Protein AF-A0A2V9QW69-F1 (afdb_monomer_lite)

Sequence (359 aa):
MIITPRWMQSYIFGKLYRHGQWFYFPGVFVIKSTLGLLILLLIAFPIVMAVRRGPPLREFLFLAVPLTVYLAAAMKSNFNIGVRHILPIYPFAIIFAAFAAWSLAGSRKAWMYAVSGLLAFSVLSSLRAFPNYIPYSNEVWGGSSRTFKILTDSNVDWGQQLKQANAYLDSHGIRDCWFEYLGRSIADPGYYHIPCRPLQNAMGNPVPTPPHISGTILISATELTPELWGPGVLNPYLQFAQRRPDDSIANGIFVFRGDFDIPLASAVSHAGAAWSLLNGNDKPTDTQINQALVEAQIAVSLSPDICAECQELLGDVLMKLNRKQEARAAYKNGLVDAQAIYPEFQDSEIESLKGKLRQ

pLDDT: mean 92.78, std 7.19, range [47.72, 98.44]

Radius of gyration: 24.78 Å; chains: 1; bounding box: 60×41×70 Å

Structure (mmCIF, N/CA/C/O backbone):
data_AF-A0A2V9QW69-F1
#
_entry.id   AF-A0A2V9QW69-F1
#
loop_
_atom_site.group_PDB
_atom_site.id
_atom_site.type_symbol
_atom_site.label_atom_id
_atom_site.label_alt_id
_atom_site.label_comp_id
_atom_site.label_asym_id
_atom_site.label_entity_id
_atom_site.label_seq_id
_atom_site.pdbx_PDB_ins_code
_atom_site.Cartn_x
_atom_site.Cartn_y
_atom_site.Cartn_z
_atom_site.occupancy
_atom_site.B_iso_or_equiv
_atom_site.auth_seq_id
_atom_site.auth_comp_id
_atom_site.auth_asym_id
_atom_site.auth_atom_id
_atom_site.pdbx_PDB_model_num
ATOM 1 N N . MET A 1 1 ? 12.986 1.962 -10.149 1.00 54.84 1 MET A N 1
ATOM 2 C CA . MET A 1 1 ? 11.674 2.356 -9.583 1.00 54.84 1 MET A CA 1
ATOM 3 C C . MET A 1 1 ? 11.401 3.742 -10.131 1.00 54.84 1 MET A C 1
ATOM 5 O O . MET A 1 1 ? 12.250 4.601 -9.941 1.00 54.84 1 MET A O 1
ATOM 9 N N . ILE A 1 2 ? 10.260 3.948 -10.803 1.00 58.56 2 ILE A N 1
ATOM 10 C CA . ILE A 1 2 ? 9.981 5.171 -11.589 1.00 58.56 2 ILE A CA 1
ATOM 11 C C . ILE A 1 2 ? 10.089 6.450 -10.741 1.00 58.56 2 ILE A C 1
ATOM 13 O O . ILE A 1 2 ? 10.472 7.510 -11.226 1.00 58.56 2 ILE A O 1
ATOM 17 N N . ILE A 1 3 ? 9.776 6.347 -9.452 1.00 67.00 3 ILE A N 1
ATOM 18 C CA . ILE A 1 3 ? 9.974 7.415 -8.478 1.00 67.00 3 ILE A CA 1
ATOM 19 C C . ILE A 1 3 ? 11.170 7.110 -7.586 1.00 67.00 3 ILE A C 1
ATOM 21 O O . ILE A 1 3 ? 11.396 5.973 -7.171 1.00 67.00 3 ILE A O 1
ATOM 25 N N . THR A 1 4 ? 11.914 8.155 -7.237 1.00 56.22 4 THR A N 1
ATOM 26 C CA . THR A 1 4 ? 13.082 8.056 -6.359 1.00 56.22 4 THR A CA 1
ATOM 27 C C . THR A 1 4 ? 12.780 8.684 -4.998 1.00 56.22 4 THR A C 1
ATOM 29 O O . THR A 1 4 ? 12.919 9.899 -4.812 1.00 56.22 4 THR A O 1
ATOM 32 N N . PRO A 1 5 ? 12.360 7.887 -3.999 1.00 51.41 5 PRO A N 1
ATOM 33 C CA . PRO A 1 5 ? 12.202 8.396 -2.650 1.00 51.41 5 PRO A CA 1
ATOM 34 C C . PRO A 1 5 ? 13.565 8.776 -2.058 1.00 51.41 5 PRO A C 1
ATOM 36 O O . PRO A 1 5 ? 14.378 7.912 -1.744 1.00 51.41 5 PRO A O 1
ATOM 39 N N . ARG A 1 6 ? 13.807 10.075 -1.825 1.00 47.72 6 ARG A N 1
ATOM 40 C CA . ARG A 1 6 ? 14.879 10.522 -0.905 1.00 47.72 6 ARG A CA 1
ATOM 41 C C . ARG A 1 6 ? 14.612 10.062 0.538 1.00 47.72 6 ARG A C 1
ATOM 43 O O . ARG A 1 6 ? 15.545 9.912 1.317 1.00 47.72 6 ARG A O 1
ATOM 50 N N . TRP A 1 7 ? 13.337 9.843 0.864 1.00 52.69 7 TRP A N 1
ATOM 51 C CA . TRP A 1 7 ? 12.793 9.331 2.122 1.00 52.69 7 TRP A CA 1
ATOM 52 C C . TRP A 1 7 ? 11.588 8.450 1.779 1.00 52.69 7 TRP A C 1
ATOM 54 O O . TRP A 1 7 ? 10.953 8.707 0.758 1.00 52.69 7 TRP A O 1
ATOM 64 N N . MET A 1 8 ? 11.262 7.441 2.597 1.00 69.38 8 MET A N 1
ATOM 65 C CA . MET A 1 8 ? 10.039 6.647 2.394 1.00 69.38 8 MET A CA 1
ATOM 66 C C . MET A 1 8 ? 8.840 7.580 2.188 1.00 69.38 8 MET A C 1
ATOM 68 O O . MET A 1 8 ? 8.614 8.486 2.997 1.00 69.38 8 MET A O 1
ATOM 72 N N . GLN A 1 9 ? 8.127 7.387 1.076 1.00 84.38 9 GLN A N 1
ATOM 73 C CA . GLN A 1 9 ? 6.915 8.143 0.776 1.00 84.38 9 GLN A CA 1
ATOM 74 C C . GLN A 1 9 ? 5.838 7.821 1.811 1.00 84.38 9 GLN A C 1
ATOM 76 O O . GLN A 1 9 ? 5.998 6.936 2.655 1.00 84.38 9 GLN A O 1
ATOM 81 N N . SER A 1 10 ? 4.789 8.630 1.838 1.00 89.81 10 SER A N 1
ATOM 82 C CA . SER A 1 10 ? 3.689 8.411 2.767 1.00 89.81 10 SER A CA 1
ATOM 83 C C . SER A 1 10 ? 2.364 8.686 2.094 1.00 89.81 10 SER A C 1
ATOM 85 O O . SER A 1 10 ? 2.097 9.816 1.678 1.00 89.81 10 SER A O 1
ATOM 87 N N . TYR A 1 11 ? 1.492 7.688 2.095 1.00 93.50 11 TYR A N 1
ATOM 88 C CA . TYR A 1 11 ? 0.123 7.827 1.628 1.00 93.50 11 TYR A CA 1
ATOM 89 C C . TYR A 1 11 ? -0.854 7.815 2.801 1.00 93.50 11 TYR A C 1
ATOM 91 O O . TYR A 1 11 ? -1.068 6.793 3.460 1.00 93.50 11 TYR A O 1
ATOM 99 N N . ILE A 1 12 ? -1.466 8.968 3.069 1.00 96.06 12 ILE A N 1
ATOM 100 C CA . ILE A 1 12 ? -2.458 9.124 4.137 1.00 96.06 12 ILE A CA 1
ATOM 101 C C . ILE A 1 12 ? -3.536 10.141 3.745 1.00 96.06 12 ILE A C 1
ATOM 103 O O . ILE A 1 12 ? -3.275 11.116 3.043 1.00 96.06 12 ILE A O 1
ATOM 107 N N . PHE A 1 13 ? -4.773 9.900 4.178 1.00 96.19 13 PHE A N 1
ATOM 108 C CA . PHE A 1 13 ? -5.975 10.648 3.797 1.00 96.19 13 PHE A CA 1
ATOM 109 C C . PHE A 1 13 ? -6.156 10.795 2.278 1.00 96.19 13 PHE A C 1
ATOM 111 O O . PHE A 1 13 ? -6.666 11.804 1.792 1.00 96.19 13 PHE A O 1
ATOM 118 N N . GLY A 1 14 ? -5.723 9.779 1.529 1.00 94.19 14 GLY A N 1
ATOM 119 C CA . GLY A 1 14 ? -5.844 9.728 0.074 1.00 94.19 14 GLY A CA 1
ATOM 120 C C . GLY A 1 14 ? -4.827 10.588 -0.674 1.00 94.19 14 GLY A C 1
ATOM 121 O O . GLY A 1 14 ? -4.962 10.777 -1.883 1.00 94.19 14 GLY A O 1
ATOM 122 N N . LYS A 1 15 ? -3.827 11.133 0.028 1.00 94.38 15 LYS A N 1
ATOM 123 C CA . LYS A 1 15 ? -2.791 11.997 -0.538 1.00 94.38 15 LYS A CA 1
ATOM 124 C C . LYS A 1 15 ? -1.424 11.349 -0.412 1.00 94.38 15 LYS A C 1
ATOM 126 O O . LYS A 1 15 ? -1.074 10.842 0.651 1.00 94.38 15 LYS A O 1
ATOM 131 N N . LEU A 1 16 ? -0.668 11.424 -1.502 1.00 92.94 16 LEU A N 1
ATOM 132 C CA . LEU A 1 16 ? 0.731 11.036 -1.544 1.00 92.94 16 LEU A CA 1
ATOM 133 C C . LEU A 1 16 ? 1.610 12.191 -1.066 1.00 92.94 16 LEU A C 1
ATOM 135 O O . LEU A 1 16 ? 1.471 13.324 -1.532 1.00 92.94 16 LEU A O 1
ATOM 139 N N . TYR A 1 17 ? 2.543 11.883 -0.176 1.00 91.62 17 TYR A N 1
ATOM 140 C CA . TYR A 1 17 ? 3.564 12.799 0.299 1.00 91.62 17 TYR A CA 1
ATOM 141 C C . TYR A 1 17 ? 4.954 12.242 0.000 1.00 91.62 17 TYR A C 1
ATOM 143 O O . TYR A 1 17 ? 5.233 11.063 0.191 1.00 91.62 17 TYR A O 1
ATOM 151 N N . ARG A 1 18 ? 5.852 13.131 -0.426 1.00 86.69 18 ARG A N 1
ATOM 152 C CA . ARG A 1 18 ? 7.233 12.800 -0.817 1.00 86.69 18 ARG A CA 1
ATOM 153 C C . ARG A 1 18 ? 8.155 12.433 0.348 1.00 86.69 18 ARG A C 1
ATOM 155 O O . ARG A 1 18 ? 9.272 11.974 0.136 1.00 86.69 18 ARG A O 1
ATOM 162 N N . HIS A 1 19 ? 7.730 12.744 1.562 1.00 85.69 19 HIS A N 1
ATOM 163 C CA . HIS A 1 19 ? 8.483 12.543 2.786 1.00 85.69 19 HIS A CA 1
ATOM 164 C C . HIS A 1 19 ? 7.514 12.260 3.925 1.00 85.69 19 HIS A C 1
ATOM 166 O O . HIS A 1 19 ? 6.319 12.573 3.833 1.00 85.69 19 HIS A O 1
ATOM 172 N N . GLY A 1 20 ? 8.068 11.763 5.027 1.00 87.25 20 GLY A N 1
ATOM 173 C CA . GLY A 1 20 ? 7.305 11.525 6.235 1.00 87.25 20 GLY A CA 1
ATOM 174 C C . GLY A 1 20 ? 6.533 12.760 6.709 1.00 87.25 20 GLY A C 1
ATOM 175 O O . GLY A 1 20 ? 7.009 13.896 6.635 1.00 87.25 20 GLY A O 1
ATOM 176 N N . GLN A 1 21 ? 5.310 12.532 7.169 1.00 93.50 21 GLN A N 1
ATOM 177 C CA . GLN A 1 21 ? 4.406 13.525 7.718 1.00 93.50 21 GLN A CA 1
ATOM 178 C C . GLN A 1 21 ? 4.305 13.355 9.229 1.00 93.50 21 GLN A C 1
ATOM 180 O O . GLN A 1 21 ? 3.949 12.291 9.733 1.00 93.50 21 GLN A O 1
ATOM 185 N N . TRP A 1 22 ? 4.510 14.444 9.968 1.00 94.81 22 TRP A N 1
ATOM 186 C CA . TRP A 1 22 ? 4.413 14.426 11.429 1.00 94.81 22 TRP A CA 1
ATOM 187 C C . TRP A 1 22 ? 3.042 13.945 11.932 1.00 94.81 22 TRP A C 1
ATOM 189 O O . TRP A 1 22 ? 2.935 13.335 12.993 1.00 94.81 22 TRP A O 1
ATOM 199 N N . PHE A 1 23 ? 1.981 14.201 11.160 1.00 96.00 23 PHE A N 1
ATOM 200 C CA . PHE A 1 23 ? 0.611 13.808 11.486 1.00 96.00 23 PHE A CA 1
ATOM 201 C C . PHE A 1 23 ? 0.262 12.387 11.033 1.00 96.00 23 PHE A C 1
ATOM 203 O O . PHE A 1 23 ? -0.858 11.943 11.288 1.00 96.00 23 PHE A O 1
ATOM 210 N N . TYR A 1 24 ? 1.186 11.659 10.394 1.00 96.75 24 TYR A N 1
ATOM 211 C CA . TYR A 1 24 ? 0.928 10.316 9.883 1.00 96.75 24 TYR A CA 1
ATOM 212 C C . TYR A 1 24 ? 0.443 9.386 10.992 1.00 96.75 24 TYR A C 1
ATOM 214 O O . TYR A 1 24 ? -0.662 8.868 10.920 1.00 96.75 24 TYR A O 1
ATOM 222 N N . PHE A 1 25 ? 1.220 9.219 12.064 1.00 97.25 25 PHE A N 1
ATOM 223 C CA . PHE A 1 25 ? 0.861 8.293 13.139 1.00 97.25 25 PHE A CA 1
ATOM 224 C C . PHE A 1 25 ? -0.391 8.697 13.930 1.00 97.25 25 PHE A C 1
ATOM 226 O O . PHE A 1 25 ? -1.220 7.818 14.176 1.00 97.25 25 PHE A O 1
ATOM 233 N N . PRO A 1 26 ? -0.604 9.982 14.279 1.00 97.19 26 PRO A N 1
ATOM 234 C CA . PRO A 1 26 ? -1.899 10.435 14.779 1.00 97.19 26 PRO A CA 1
ATOM 235 C C . PRO A 1 26 ? -3.061 10.097 13.831 1.00 97.19 26 PRO A C 1
ATOM 237 O O . PRO A 1 26 ? -4.088 9.584 14.272 1.00 97.19 26 PRO A O 1
ATOM 240 N N . GLY A 1 27 ? -2.891 10.322 12.525 1.00 97.44 27 GLY A N 1
ATOM 241 C CA . GLY A 1 27 ? -3.899 9.995 11.518 1.00 97.44 27 GLY A CA 1
ATOM 242 C C . GLY A 1 27 ? -4.162 8.493 11.419 1.00 97.44 27 GLY A C 1
ATOM 243 O O . GLY A 1 27 ? -5.312 8.065 11.463 1.00 97.44 27 GLY A O 1
ATOM 244 N N . VAL A 1 28 ? -3.108 7.677 11.385 1.00 97.38 28 VAL A N 1
ATOM 245 C CA . VAL A 1 28 ? -3.194 6.212 11.391 1.00 97.38 28 VAL A CA 1
ATOM 246 C C . VAL A 1 28 ? -3.904 5.717 12.646 1.00 97.38 28 VAL A C 1
ATOM 248 O O . VAL A 1 28 ? -4.773 4.861 12.532 1.00 97.38 28 VAL A O 1
ATOM 251 N N . PHE A 1 29 ? -3.610 6.269 13.827 1.00 97.62 29 PHE A N 1
ATOM 252 C CA . PHE A 1 29 ? -4.321 5.922 15.060 1.00 97.62 29 PHE A CA 1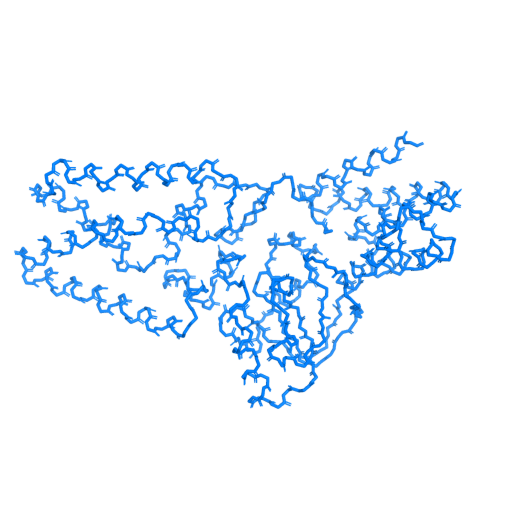
ATOM 253 C C . PHE A 1 29 ? -5.828 6.196 14.943 1.00 97.62 29 PHE A C 1
ATOM 255 O O . PHE A 1 29 ? -6.634 5.335 15.296 1.00 97.62 29 PHE A O 1
ATOM 262 N N . VAL A 1 30 ? -6.214 7.348 14.385 1.00 97.38 30 VAL A N 1
ATOM 263 C CA . VAL A 1 30 ? -7.622 7.718 14.150 1.00 97.38 30 VAL A CA 1
ATOM 264 C C . VAL A 1 30 ? -8.283 6.860 13.069 1.00 97.38 30 VAL A C 1
ATOM 266 O O . VAL A 1 30 ? -9.483 6.622 13.143 1.00 97.38 30 VAL A O 1
ATOM 269 N N . ILE A 1 31 ? -7.543 6.377 12.074 1.00 97.69 31 ILE A N 1
ATOM 270 C CA . ILE A 1 31 ? -8.076 5.515 11.008 1.00 97.69 31 ILE A CA 1
ATOM 271 C C . ILE A 1 31 ? -8.233 4.065 11.485 1.00 97.69 31 ILE A C 1
ATOM 273 O O . ILE A 1 31 ? -9.242 3.415 11.203 1.00 97.69 31 ILE A O 1
ATOM 277 N N . LYS A 1 32 ? -7.225 3.550 12.196 1.00 97.44 32 LYS A N 1
ATOM 278 C CA . LYS A 1 32 ? -7.067 2.131 12.551 1.00 97.44 32 LYS A CA 1
ATOM 279 C C . LYS A 1 32 ? -7.684 1.744 13.890 1.00 97.44 32 LYS A C 1
ATOM 281 O O . LYS A 1 32 ? -7.823 0.556 14.159 1.00 97.44 32 LYS A O 1
ATOM 286 N N . SER A 1 33 ? -8.069 2.706 14.721 1.00 96.88 33 SER A N 1
ATOM 287 C CA . SER A 1 33 ? -8.765 2.434 15.983 1.00 96.88 33 SER A CA 1
ATOM 288 C C . SER A 1 33 ? -10.272 2.311 15.778 1.00 96.88 33 SER A C 1
ATOM 290 O O . SER A 1 33 ? -10.844 2.990 14.926 1.00 96.88 33 SER A O 1
ATOM 292 N N . THR A 1 34 ? -10.942 1.473 16.576 1.00 96.44 34 THR A N 1
ATOM 293 C CA . THR A 1 34 ? -12.413 1.397 16.589 1.00 96.44 34 THR A CA 1
ATOM 294 C C . THR A 1 34 ? -13.027 2.728 17.014 1.00 96.44 34 THR A C 1
ATOM 296 O O . THR A 1 34 ? -12.474 3.434 17.861 1.00 96.44 34 THR A O 1
ATOM 299 N N . LEU A 1 35 ? -14.204 3.067 16.472 1.00 96.31 35 LEU A N 1
ATOM 300 C CA . LEU A 1 35 ? -14.905 4.287 16.892 1.00 96.31 35 LEU A CA 1
ATOM 301 C C . LEU A 1 35 ? -15.221 4.261 18.388 1.00 96.31 35 LEU A C 1
ATOM 303 O O . LEU A 1 35 ? -15.142 5.296 19.038 1.00 96.31 35 LEU A O 1
ATOM 307 N N . GLY A 1 36 ? -15.512 3.085 18.955 1.00 95.50 36 GLY A N 1
ATOM 308 C CA . GLY A 1 36 ? -15.725 2.946 20.395 1.00 95.50 36 GLY A CA 1
ATOM 309 C C . GLY A 1 36 ? -14.495 3.341 21.214 1.00 95.50 36 GLY A C 1
ATOM 310 O O . GLY A 1 36 ? -14.633 4.108 22.166 1.00 95.50 36 GLY A O 1
ATOM 311 N N . LEU A 1 37 ? -13.292 2.904 20.816 1.00 95.81 37 LEU A N 1
ATOM 312 C CA . LEU A 1 37 ? -12.047 3.323 21.470 1.00 95.81 37 LEU A CA 1
ATOM 313 C C . LEU A 1 37 ? -11.843 4.838 21.348 1.00 95.81 37 LEU A C 1
ATOM 315 O O . LEU A 1 37 ? -11.560 5.498 22.346 1.00 95.81 37 LEU A O 1
ATOM 319 N N . LEU A 1 38 ? -12.029 5.397 20.149 1.00 96.81 38 LEU A N 1
ATOM 320 C CA . LEU A 1 38 ? -11.847 6.829 19.903 1.00 96.81 38 LEU A CA 1
ATOM 321 C C . LEU A 1 38 ? -12.845 7.687 20.689 1.00 96.81 38 LEU A C 1
ATOM 323 O O . LEU A 1 38 ? -12.446 8.676 21.293 1.00 96.81 38 LEU A O 1
ATOM 327 N N . ILE A 1 39 ? -14.121 7.302 20.745 1.00 95.69 39 ILE A N 1
ATOM 328 C CA . ILE A 1 39 ? -15.154 8.016 21.511 1.00 95.69 39 ILE A CA 1
ATOM 329 C C . ILE A 1 39 ? -14.842 7.962 23.012 1.00 95.69 39 ILE A C 1
ATOM 331 O O . ILE A 1 39 ? -14.927 8.981 23.702 1.00 95.69 39 ILE A O 1
ATOM 335 N N . LEU A 1 40 ? -14.440 6.799 23.531 1.00 94.44 40 LEU A N 1
ATOM 336 C CA . LEU A 1 40 ? -14.078 6.666 24.942 1.00 94.44 40 LEU A CA 1
ATOM 337 C C . LEU A 1 40 ? -12.832 7.495 25.298 1.00 94.44 40 LEU A C 1
ATOM 339 O O . LEU A 1 40 ? -12.793 8.142 26.344 1.00 94.44 40 LEU A O 1
ATOM 343 N N . LEU A 1 41 ? -11.830 7.523 24.421 1.00 93.62 41 LEU A N 1
ATOM 344 C CA . LEU A 1 41 ? -10.585 8.249 24.660 1.00 93.62 41 LEU A CA 1
ATOM 345 C C . LEU A 1 41 ? -10.736 9.768 24.477 1.00 93.62 41 LEU A C 1
ATOM 347 O O . LEU A 1 41 ? -10.245 10.537 25.297 1.00 93.62 41 LEU A O 1
ATOM 351 N N . LEU A 1 42 ? -11.395 10.212 23.405 1.00 88.38 42 LEU A N 1
ATOM 352 C CA . LEU A 1 42 ? -11.405 11.619 22.984 1.00 88.38 42 LEU A CA 1
ATOM 353 C C . LEU A 1 42 ? -12.600 12.412 23.521 1.00 88.38 42 LEU A C 1
ATOM 355 O O . LEU A 1 42 ? -12.574 13.639 23.485 1.00 88.38 42 LEU A O 1
ATOM 359 N N . ILE A 1 43 ? -13.639 11.734 24.017 1.00 85.00 43 ILE A N 1
ATOM 360 C CA . ILE A 1 43 ? -14.851 12.382 24.538 1.00 85.00 43 ILE A CA 1
ATOM 361 C C . ILE A 1 43 ? -15.085 11.982 25.994 1.00 85.00 43 ILE A C 1
ATOM 363 O O . ILE A 1 43 ? -15.138 12.845 26.871 1.00 85.00 43 ILE A O 1
ATOM 367 N N . ALA A 1 44 ? -15.188 10.680 26.284 1.00 77.38 44 ALA A N 1
ATOM 368 C CA . ALA A 1 44 ? -15.534 10.224 27.631 1.00 77.38 44 ALA A CA 1
ATOM 369 C C . ALA A 1 44 ? -14.446 10.549 28.663 1.00 77.38 44 ALA A C 1
ATOM 371 O O . ALA A 1 44 ? -14.760 11.025 29.754 1.00 77.38 44 ALA A O 1
ATOM 372 N N . PHE A 1 45 ? -13.173 10.336 28.324 1.00 81.19 45 PHE A N 1
ATOM 373 C CA . PHE A 1 45 ? -12.073 10.614 29.243 1.00 81.19 45 PHE A CA 1
ATOM 374 C C . PHE A 1 45 ? -11.977 12.110 29.623 1.00 81.19 45 PHE A C 1
ATOM 376 O O . PHE A 1 45 ? -11.980 12.404 30.823 1.00 81.19 45 PHE A O 1
ATOM 383 N N . PRO A 1 46 ? -12.011 13.078 28.679 1.00 84.19 46 PRO A N 1
ATOM 384 C CA . PRO A 1 46 ? -12.096 14.502 29.019 1.00 84.19 46 PRO A CA 1
ATOM 385 C C . PRO A 1 46 ? -13.296 14.875 29.899 1.00 84.19 46 PRO A C 1
ATOM 387 O O . PRO A 1 46 ? -13.140 15.660 30.833 1.00 84.19 46 PRO A O 1
ATOM 390 N N . ILE A 1 47 ? -14.478 14.289 29.661 1.00 79.81 47 ILE A N 1
ATOM 391 C CA . ILE A 1 47 ? -15.667 14.523 30.501 1.00 79.81 47 ILE A CA 1
ATOM 392 C C . ILE A 1 47 ? -15.410 14.061 31.937 1.00 79.81 47 ILE A C 1
ATOM 394 O O . ILE A 1 47 ? -15.689 14.800 32.880 1.00 79.81 47 ILE A O 1
ATOM 398 N N . VAL A 1 48 ? -14.851 12.860 32.112 1.00 80.62 48 VAL A N 1
ATOM 399 C CA . VAL A 1 48 ? -14.528 12.290 33.429 1.00 80.62 48 VAL A CA 1
ATOM 400 C C . VAL A 1 48 ? -13.519 13.162 34.185 1.00 80.62 48 VAL A C 1
ATOM 402 O O . VAL A 1 48 ? -13.686 13.399 35.385 1.00 80.62 48 VAL A O 1
ATOM 405 N N . MET A 1 49 ? -12.522 13.703 33.483 1.00 83.38 49 MET A N 1
ATOM 406 C CA . MET A 1 49 ? -11.570 14.665 34.043 1.00 83.38 49 MET A CA 1
ATOM 407 C C . MET A 1 49 ? -12.258 15.979 34.450 1.00 83.38 49 MET A C 1
ATOM 409 O O . MET A 1 49 ? -12.034 16.470 35.558 1.00 83.38 49 MET A O 1
ATOM 413 N N . ALA A 1 50 ? -13.141 16.518 33.602 1.00 82.62 50 ALA A N 1
ATOM 414 C CA . ALA A 1 50 ? -13.853 17.774 33.849 1.00 82.62 50 ALA A CA 1
ATOM 415 C C . ALA A 1 50 ? -14.799 17.700 35.060 1.00 82.62 50 ALA A C 1
ATOM 417 O O . ALA A 1 50 ? -14.889 18.652 35.834 1.00 82.62 50 ALA A O 1
ATOM 418 N N . VAL A 1 51 ? -15.448 16.552 35.288 1.00 83.06 51 VAL A N 1
ATOM 419 C CA . VAL A 1 51 ? -16.295 16.320 36.476 1.00 83.06 51 VAL A CA 1
ATOM 420 C C . VAL A 1 51 ? -15.499 15.885 37.715 1.00 83.06 51 VAL A C 1
ATOM 422 O O . VAL A 1 51 ? -16.084 15.405 38.685 1.00 83.06 51 VAL A O 1
ATOM 425 N N . ARG A 1 52 ? -14.165 16.040 37.689 1.00 82.00 52 ARG A N 1
ATOM 426 C CA . ARG A 1 52 ? -13.227 15.686 38.769 1.00 82.00 52 ARG A CA 1
ATOM 427 C C . ARG A 1 52 ? -13.353 14.237 39.256 1.00 82.00 52 ARG A C 1
ATOM 429 O O . ARG A 1 52 ? -13.129 13.947 40.426 1.00 82.00 52 ARG A O 1
ATOM 436 N N . ARG A 1 53 ? -13.673 13.317 38.341 1.00 80.56 53 ARG A N 1
ATOM 437 C CA . ARG A 1 53 ? -13.632 11.858 38.558 1.00 80.56 53 ARG A CA 1
ATOM 438 C C . ARG A 1 53 ? -12.428 11.211 37.870 1.00 80.56 53 ARG A C 1
ATOM 440 O O . ARG A 1 53 ? -12.479 10.037 37.513 1.00 80.56 53 ARG A O 1
ATOM 447 N N . GLY A 1 54 ? -11.382 12.000 37.634 1.00 80.50 54 GLY A N 1
ATOM 448 C CA . GLY A 1 54 ? -10.133 11.548 37.033 1.00 80.50 54 GLY A CA 1
ATOM 449 C C . GLY A 1 54 ? -9.351 10.593 37.941 1.00 80.50 54 GLY A C 1
ATOM 450 O O . GLY A 1 54 ? -9.609 10.543 39.147 1.00 80.50 54 GLY A O 1
ATOM 451 N N . PRO A 1 55 ? -8.394 9.835 37.379 1.00 85.31 55 PRO A N 1
ATOM 452 C CA . PRO A 1 55 ? -7.488 9.031 38.186 1.00 85.31 55 PRO A CA 1
ATOM 453 C C . PRO A 1 55 ? -6.555 9.951 38.992 1.00 85.31 55 PRO A C 1
ATOM 455 O O . PRO A 1 55 ? -6.395 11.128 38.639 1.00 85.31 55 PRO A O 1
ATOM 458 N N . PRO A 1 56 ? -5.909 9.450 40.058 1.00 89.44 56 PRO A N 1
ATOM 459 C CA . PRO A 1 56 ? -4.913 10.243 40.757 1.00 89.44 56 PRO A CA 1
ATOM 460 C C . PRO A 1 56 ? -3.741 10.586 39.822 1.00 89.44 56 PRO A C 1
ATOM 462 O O . PRO A 1 56 ? -3.475 9.906 38.826 1.00 89.44 56 PRO A O 1
ATOM 465 N N . LEU A 1 57 ? -3.054 11.695 40.121 1.00 90.31 57 LEU A N 1
ATOM 466 C CA . LEU A 1 57 ? -2.060 12.288 39.219 1.00 90.31 57 LEU A CA 1
ATOM 467 C C . LEU A 1 57 ? -0.945 11.303 38.848 1.00 90.31 57 LEU A C 1
ATOM 469 O O . LEU A 1 57 ? -0.495 11.280 37.707 1.00 90.31 57 LEU A O 1
ATOM 473 N N . ARG A 1 58 ? -0.513 10.473 39.798 1.00 94.50 58 ARG A N 1
ATOM 474 C CA . ARG A 1 58 ? 0.539 9.478 39.582 1.00 94.50 58 ARG A CA 1
ATOM 475 C C . ARG A 1 58 ? 0.141 8.460 38.512 1.00 94.50 58 ARG A C 1
ATOM 477 O O . ARG A 1 58 ? 0.918 8.211 37.597 1.00 94.50 58 ARG A O 1
ATOM 484 N N . GLU A 1 59 ? -1.056 7.894 38.611 1.00 92.75 59 GLU A N 1
ATOM 485 C CA . GLU A 1 59 ? -1.596 6.909 37.671 1.00 92.75 59 GLU A CA 1
ATOM 486 C C . GLU A 1 59 ? -1.861 7.551 36.307 1.00 92.75 59 GLU A C 1
ATOM 488 O O . GLU A 1 59 ? -1.544 6.958 35.276 1.00 92.75 59 GLU A O 1
ATOM 493 N N . PHE A 1 60 ? -2.369 8.790 36.295 1.00 92.25 60 PHE A N 1
ATOM 494 C CA . PHE A 1 60 ? -2.508 9.571 35.067 1.00 92.25 60 PHE A CA 1
ATOM 495 C C . PHE A 1 60 ? -1.164 9.724 34.352 1.00 92.25 60 PHE A C 1
ATOM 497 O O . PHE A 1 60 ? -1.054 9.386 33.176 1.00 92.25 60 PHE A O 1
ATOM 504 N N . LEU A 1 61 ? -0.132 10.196 35.059 1.00 94.12 61 LEU A N 1
ATOM 505 C CA . LEU A 1 61 ? 1.199 10.403 34.491 1.00 94.12 61 LEU A CA 1
ATOM 506 C C . LEU A 1 61 ? 1.836 9.083 34.045 1.00 94.12 61 LEU A C 1
ATOM 508 O O . LEU A 1 61 ? 2.433 9.041 32.972 1.00 94.12 61 LEU A O 1
ATOM 512 N N . PHE A 1 62 ? 1.659 8.002 34.810 1.00 94.69 62 PHE A N 1
ATOM 513 C CA . PHE A 1 62 ? 2.172 6.676 34.458 1.00 94.69 62 PHE A CA 1
ATOM 514 C C . PHE A 1 62 ? 1.649 6.178 33.103 1.00 94.69 62 PHE A C 1
ATOM 516 O O . PHE A 1 62 ? 2.387 5.536 32.364 1.00 94.69 62 PHE A O 1
ATOM 523 N N . LEU A 1 63 ? 0.400 6.497 32.756 1.00 94.19 63 LEU A N 1
ATOM 524 C CA . LEU A 1 63 ? -0.194 6.130 31.470 1.00 94.19 63 LEU A CA 1
ATOM 525 C C . LEU A 1 63 ? 0.058 7.187 30.380 1.00 94.19 63 LEU A C 1
ATOM 527 O O . LEU A 1 63 ? 0.315 6.843 29.226 1.00 94.19 63 LEU A O 1
ATOM 531 N N . ALA A 1 64 ? -0.005 8.475 30.729 1.00 94.69 64 ALA A N 1
ATOM 532 C CA . ALA A 1 64 ? 0.092 9.579 29.776 1.00 94.69 64 ALA A CA 1
ATOM 533 C C . ALA A 1 64 ? 1.513 9.758 29.241 1.00 94.69 64 ALA A C 1
ATOM 535 O O . ALA A 1 64 ? 1.688 9.976 28.043 1.00 94.69 64 ALA A O 1
ATOM 536 N N . VAL A 1 65 ? 2.530 9.661 30.102 1.00 96.44 65 VAL A N 1
ATOM 537 C CA . VAL A 1 65 ? 3.932 9.878 29.719 1.00 96.44 65 VAL A CA 1
ATOM 538 C C . VAL A 1 65 ? 4.389 8.895 28.635 1.00 96.44 65 VAL A C 1
ATOM 540 O O . VAL A 1 65 ? 4.787 9.373 27.576 1.00 96.44 65 VAL A O 1
ATOM 543 N N . PRO A 1 66 ? 4.308 7.558 28.799 1.00 96.44 66 PRO A N 1
ATOM 544 C CA . PRO A 1 66 ? 4.753 6.638 27.752 1.00 96.44 66 PRO A CA 1
ATOM 545 C C . PRO A 1 66 ? 3.943 6.788 26.459 1.00 96.44 66 PRO A C 1
ATOM 547 O O . PRO A 1 66 ? 4.532 6.793 25.382 1.00 96.44 66 PRO A O 1
ATOM 550 N N . LEU A 1 67 ? 2.622 6.990 26.550 1.00 96.44 67 LEU A N 1
ATOM 551 C CA . LEU A 1 67 ? 1.762 7.210 25.383 1.00 96.44 67 LEU A CA 1
ATOM 552 C C . LEU A 1 67 ? 2.204 8.444 24.585 1.00 96.44 67 LEU A C 1
ATOM 554 O O . LEU A 1 67 ? 2.419 8.363 23.377 1.00 96.44 67 LEU A O 1
ATOM 558 N N . THR A 1 68 ? 2.339 9.587 25.260 1.00 96.81 68 THR A N 1
ATOM 559 C CA . THR A 1 68 ? 2.634 10.874 24.613 1.00 96.81 68 THR A CA 1
ATOM 560 C C . THR A 1 68 ? 4.078 10.976 24.149 1.00 96.81 68 THR A C 1
ATOM 562 O O . THR A 1 68 ? 4.314 11.436 23.035 1.00 96.81 68 THR A O 1
ATOM 565 N N . VAL A 1 69 ? 5.042 10.508 24.946 1.00 97.88 69 VAL A N 1
ATOM 566 C CA . VAL A 1 69 ? 6.464 10.516 24.576 1.00 97.88 69 VAL A CA 1
ATOM 567 C C . VAL A 1 69 ? 6.706 9.604 23.379 1.00 97.88 69 VAL A C 1
ATOM 569 O O . VAL A 1 69 ? 7.370 10.018 22.429 1.00 97.88 69 VAL A O 1
ATOM 572 N N . TYR A 1 70 ? 6.137 8.395 23.382 1.00 97.81 70 TYR A N 1
ATOM 573 C CA . TYR A 1 70 ? 6.304 7.467 22.268 1.00 97.81 70 TYR A CA 1
ATOM 574 C C . TYR A 1 70 ? 5.637 7.995 20.995 1.00 97.81 70 TYR A C 1
ATOM 576 O O . TYR A 1 70 ? 6.258 7.998 19.933 1.00 97.81 70 TYR A O 1
ATOM 584 N N . LEU A 1 71 ? 4.402 8.505 21.091 1.00 97.12 71 LEU A N 1
ATOM 585 C CA . LEU A 1 71 ? 3.724 9.100 19.940 1.00 97.12 71 LEU A CA 1
ATOM 586 C C . LEU A 1 71 ? 4.494 10.316 19.405 1.00 97.12 71 LEU A C 1
ATOM 588 O O . LEU A 1 71 ? 4.692 10.415 18.200 1.00 97.12 71 LEU A O 1
ATOM 592 N N . ALA A 1 72 ? 5.000 11.197 20.274 1.00 97.00 72 ALA A N 1
ATOM 593 C CA . ALA A 1 72 ? 5.806 12.347 19.866 1.00 97.00 72 ALA A CA 1
ATOM 594 C C . ALA A 1 72 ? 7.126 11.935 19.194 1.00 97.00 72 ALA A C 1
ATOM 596 O O . ALA A 1 72 ? 7.552 12.578 18.234 1.00 97.00 72 ALA A O 1
ATOM 597 N N . ALA A 1 73 ? 7.768 10.860 19.663 1.00 96.69 73 ALA A N 1
ATOM 598 C CA . ALA A 1 73 ? 8.937 10.289 19.001 1.00 96.69 73 ALA A CA 1
ATOM 599 C C . ALA A 1 73 ? 8.575 9.737 17.612 1.00 96.69 73 ALA A C 1
ATOM 601 O O . ALA A 1 73 ? 9.261 10.038 16.637 1.00 96.69 73 ALA A O 1
ATOM 602 N N . ALA A 1 74 ? 7.458 9.012 17.496 1.00 95.56 74 ALA A N 1
ATOM 603 C CA . ALA A 1 74 ? 6.965 8.493 16.223 1.00 95.56 74 ALA A CA 1
ATOM 604 C C . ALA A 1 74 ? 6.612 9.622 15.235 1.00 95.56 74 ALA A C 1
ATOM 606 O O . ALA A 1 74 ? 6.962 9.534 14.063 1.00 95.56 74 ALA A O 1
ATOM 607 N N . MET A 1 75 ? 6.005 10.721 15.699 1.00 95.12 75 MET A N 1
ATOM 608 C CA . MET A 1 75 ? 5.696 11.911 14.887 1.00 95.12 75 MET A CA 1
ATOM 609 C C . MET A 1 75 ? 6.946 12.616 14.334 1.00 95.12 75 MET A C 1
ATOM 611 O O . MET A 1 75 ? 6.849 13.355 13.361 1.00 95.12 75 MET A O 1
ATOM 615 N N . LYS A 1 76 ? 8.121 12.414 14.941 1.00 93.38 76 LYS A N 1
ATOM 616 C CA . LYS A 1 76 ? 9.401 12.930 14.426 1.00 93.38 76 LYS A CA 1
ATOM 617 C C . LYS A 1 76 ? 10.089 11.968 13.456 1.00 93.38 76 LYS A C 1
ATOM 619 O O . LYS A 1 76 ? 11.100 12.332 12.862 1.00 93.38 76 LYS A O 1
ATOM 624 N N . SER A 1 77 ? 9.582 10.746 13.323 1.00 89.25 77 SER A N 1
ATOM 625 C CA . SER A 1 77 ? 10.137 9.751 12.417 1.00 89.25 77 SER A CA 1
ATOM 626 C C . SER A 1 77 ? 9.676 10.009 10.987 1.00 89.25 77 SER A C 1
ATOM 628 O O . SER A 1 77 ? 8.483 10.156 10.732 1.00 89.25 77 SER A O 1
ATOM 630 N N . ASN A 1 78 ? 10.617 9.960 10.043 1.00 85.50 78 ASN A N 1
ATOM 631 C CA . ASN A 1 78 ? 10.308 9.931 8.610 1.00 85.50 78 ASN A CA 1
ATOM 632 C C . ASN A 1 78 ? 9.851 8.536 8.133 1.00 85.50 78 ASN A C 1
ATOM 634 O O . ASN A 1 78 ? 9.541 8.357 6.960 1.00 85.50 78 ASN A O 1
ATOM 638 N N . PHE A 1 79 ? 9.831 7.539 9.025 1.00 86.44 79 PHE A N 1
ATOM 639 C CA . PHE A 1 79 ? 9.475 6.151 8.729 1.00 86.44 79 PHE A CA 1
ATOM 640 C C . PHE A 1 79 ? 7.967 5.927 8.899 1.00 86.44 79 PHE A C 1
ATOM 642 O O . PHE A 1 79 ? 7.501 5.344 9.880 1.00 86.44 79 PHE A O 1
ATOM 649 N N . ASN A 1 80 ? 7.183 6.467 7.972 1.00 89.69 80 ASN A N 1
ATOM 650 C CA . ASN A 1 80 ? 5.725 6.468 8.035 1.00 89.69 80 ASN A CA 1
ATOM 651 C C . ASN A 1 80 ? 5.109 5.280 7.294 1.00 89.69 80 ASN A C 1
ATOM 653 O O . ASN A 1 80 ? 4.404 5.449 6.305 1.00 89.69 80 ASN A O 1
ATOM 657 N N . ILE A 1 81 ? 5.362 4.076 7.817 1.00 87.44 81 ILE A N 1
ATOM 658 C CA . ILE A 1 81 ? 4.889 2.825 7.212 1.00 87.44 81 ILE A CA 1
ATOM 659 C C . ILE A 1 81 ? 4.158 1.905 8.201 1.00 87.44 81 ILE A C 1
ATOM 661 O O . ILE A 1 81 ? 4.751 1.128 8.938 1.00 87.44 81 ILE A O 1
ATOM 665 N N . GLY A 1 82 ? 2.831 1.934 8.217 1.00 90.75 82 GLY A N 1
ATOM 666 C CA . GLY A 1 82 ? 2.068 0.957 8.996 1.00 90.75 82 GLY A CA 1
ATOM 667 C C . GLY A 1 82 ? 1.843 1.329 10.465 1.00 90.75 82 GLY A C 1
ATOM 668 O O . GLY A 1 82 ? 2.720 1.814 11.181 1.00 90.75 82 GLY A O 1
ATOM 669 N N . VAL A 1 83 ? 0.654 0.994 10.970 1.00 95.00 83 VAL A N 1
ATOM 670 C CA . VAL A 1 83 ? 0.261 1.163 12.386 1.00 95.00 83 VAL A CA 1
ATOM 671 C C . VAL A 1 83 ? 1.147 0.401 13.377 1.00 95.00 83 VAL A C 1
ATOM 673 O O . VAL A 1 83 ? 1.203 0.749 14.556 1.00 95.00 83 VAL A O 1
ATOM 676 N N . ARG A 1 84 ? 1.880 -0.619 12.911 1.00 93.81 84 ARG A N 1
ATOM 677 C CA . ARG A 1 84 ? 2.756 -1.457 13.744 1.00 93.81 84 ARG A CA 1
ATOM 678 C C . ARG A 1 84 ? 3.788 -0.660 14.543 1.00 93.81 84 ARG A C 1
ATOM 680 O O . ARG A 1 84 ? 4.085 -1.029 15.675 1.00 93.81 84 ARG A O 1
ATOM 687 N N . HIS A 1 85 ? 4.264 0.464 14.007 1.00 94.56 85 HIS A N 1
ATOM 688 C CA . HIS A 1 85 ? 5.240 1.316 14.692 1.00 94.56 85 HIS A CA 1
ATOM 689 C C . HIS A 1 85 ? 4.664 2.119 15.848 1.00 94.56 85 HIS A C 1
ATOM 691 O O . HIS A 1 85 ? 5.435 2.723 16.574 1.00 94.56 85 HIS A O 1
ATOM 697 N N . ILE A 1 86 ? 3.344 2.129 16.042 1.00 96.69 86 ILE A N 1
ATOM 698 C CA . ILE A 1 86 ? 2.707 2.759 17.201 1.00 96.69 86 ILE A CA 1
ATOM 699 C C . ILE A 1 86 ? 1.926 1.778 18.068 1.00 96.69 86 ILE A C 1
ATOM 701 O O . ILE A 1 86 ? 1.258 2.205 19.002 1.00 96.69 86 ILE A O 1
ATOM 705 N N . LEU A 1 87 ? 2.047 0.465 17.845 1.00 96.06 87 LEU A N 1
ATOM 706 C CA . LEU A 1 87 ? 1.438 -0.535 18.732 1.00 96.06 87 LEU A CA 1
ATOM 707 C C . LEU A 1 87 ? 1.768 -0.332 20.220 1.00 96.06 87 LEU A C 1
ATOM 709 O O . LEU A 1 87 ? 0.855 -0.511 21.028 1.00 96.06 87 LEU A O 1
ATOM 713 N N . PRO A 1 88 ? 2.981 0.117 20.613 1.00 97.12 88 PRO A N 1
ATOM 714 C CA . PRO A 1 88 ? 3.282 0.376 22.019 1.00 97.12 88 PRO A CA 1
ATOM 715 C C . PRO A 1 88 ? 2.364 1.396 22.710 1.00 97.12 88 PRO A C 1
ATOM 717 O O . PRO A 1 88 ? 2.257 1.356 23.932 1.00 97.12 88 PRO A O 1
ATOM 720 N N . ILE A 1 89 ? 1.665 2.278 21.977 1.00 97.25 89 ILE A N 1
ATOM 721 C CA . ILE A 1 89 ? 0.753 3.264 22.590 1.00 97.25 89 ILE A CA 1
ATOM 722 C C . ILE A 1 89 ? -0.626 2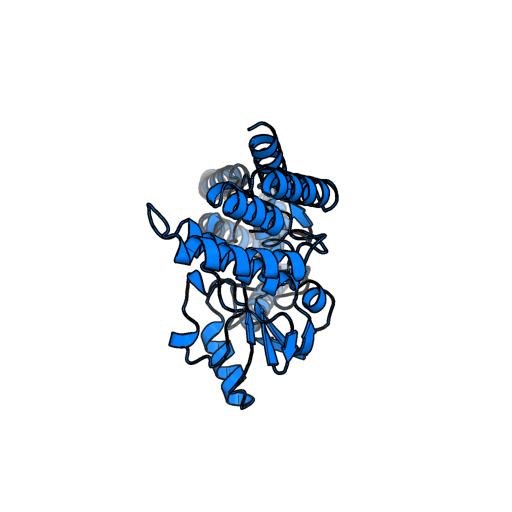.674 22.928 1.00 97.25 89 ILE A C 1
ATOM 724 O O . ILE A 1 89 ? -1.325 3.204 23.795 1.00 97.25 89 ILE A O 1
ATOM 728 N N . TYR A 1 90 ? -1.036 1.592 22.255 1.00 96.94 90 TYR A N 1
ATOM 729 C CA . TYR A 1 90 ? -2.398 1.055 22.355 1.00 96.94 90 TYR A CA 1
ATOM 730 C C . TYR A 1 90 ? -2.763 0.548 23.756 1.00 96.94 90 TYR A C 1
ATOM 732 O O . TYR A 1 90 ? -3.859 0.883 24.204 1.00 96.94 90 TYR A O 1
ATOM 740 N N . PRO A 1 91 ? -1.902 -0.182 24.496 1.00 97.38 91 PRO A N 1
ATOM 741 C CA . PRO A 1 91 ? -2.230 -0.606 25.858 1.00 97.38 91 PRO A CA 1
ATOM 742 C C . PRO A 1 91 ? -2.588 0.571 26.775 1.00 97.38 91 PRO A C 1
ATOM 744 O O . PRO A 1 91 ? -3.592 0.524 27.484 1.00 97.38 91 PRO A O 1
ATOM 747 N N . PHE A 1 92 ? -1.827 1.666 26.705 1.00 96.06 92 PHE A N 1
ATOM 748 C CA . PHE A 1 92 ? -2.077 2.869 27.502 1.00 96.06 92 PHE A CA 1
ATOM 749 C C . PHE A 1 92 ? -3.382 3.564 27.095 1.00 96.06 92 PHE A C 1
ATOM 751 O O . PHE A 1 92 ? -4.182 3.933 27.956 1.00 96.06 92 PHE A O 1
ATOM 758 N N . ALA A 1 93 ? -3.639 3.687 25.788 1.00 96.12 93 ALA A N 1
ATOM 759 C CA . ALA A 1 93 ? -4.880 4.263 25.272 1.00 96.12 93 ALA A CA 1
ATOM 760 C C . ALA A 1 93 ? -6.111 3.436 25.687 1.00 96.12 93 ALA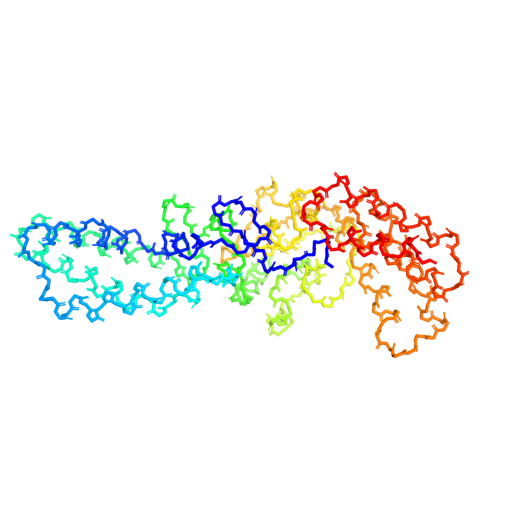 A C 1
ATOM 762 O O . ALA A 1 93 ? -7.127 3.995 26.100 1.00 96.12 93 ALA A O 1
ATOM 763 N N . ILE A 1 94 ? -6.009 2.105 25.635 1.00 96.12 94 ILE A N 1
ATOM 764 C CA . ILE A 1 94 ? -7.078 1.188 26.048 1.00 96.12 94 ILE A CA 1
ATOM 765 C C . ILE A 1 94 ? -7.361 1.323 27.546 1.00 96.12 94 ILE A C 1
ATOM 767 O O . ILE A 1 94 ? -8.527 1.390 27.928 1.00 96.12 94 ILE A O 1
ATOM 771 N N . ILE A 1 95 ? -6.335 1.419 28.398 1.00 95.25 95 ILE A N 1
ATOM 772 C CA . ILE A 1 95 ? -6.531 1.599 29.847 1.00 95.25 95 ILE A CA 1
ATOM 773 C C . ILE A 1 95 ? -7.197 2.950 30.146 1.00 95.25 95 ILE A C 1
ATOM 775 O O . ILE A 1 95 ? -8.123 3.001 30.957 1.00 95.25 95 ILE A O 1
ATOM 779 N N . PHE A 1 96 ? -6.803 4.033 29.466 1.00 93.94 96 PHE A N 1
ATOM 780 C CA . PHE A 1 96 ? -7.487 5.324 29.606 1.00 93.94 96 PHE A CA 1
ATOM 781 C C . PHE A 1 96 ? -8.960 5.255 29.193 1.00 93.94 96 PHE A C 1
ATOM 783 O O . PHE A 1 96 ? -9.832 5.739 29.919 1.00 93.94 96 PHE A O 1
ATOM 790 N N . ALA A 1 97 ? -9.249 4.616 28.059 1.00 94.75 97 ALA A N 1
ATOM 791 C CA . ALA A 1 97 ? -10.614 4.405 27.597 1.00 94.75 97 ALA A CA 1
ATOM 792 C C . ALA A 1 97 ? -11.426 3.534 28.573 1.00 94.75 97 ALA A C 1
ATOM 794 O O . ALA A 1 97 ? -12.584 3.845 28.851 1.00 94.75 97 ALA A O 1
ATOM 795 N N . ALA A 1 98 ? -10.819 2.489 29.144 1.00 94.56 98 ALA A N 1
ATOM 796 C CA . ALA A 1 98 ? -11.449 1.618 30.134 1.00 94.56 98 ALA A CA 1
ATOM 797 C C . ALA A 1 98 ? -11.774 2.367 31.434 1.00 94.56 98 ALA A C 1
ATOM 799 O O . ALA A 1 98 ? -12.876 2.228 31.966 1.00 94.56 98 ALA A O 1
ATOM 800 N N . PHE A 1 99 ? -10.858 3.214 31.913 1.00 93.56 99 PHE A N 1
ATOM 801 C CA . PHE A 1 99 ? -11.104 4.076 33.068 1.00 93.56 99 PHE A CA 1
ATOM 802 C C . PHE A 1 99 ? -12.300 5.009 32.824 1.00 93.56 99 PHE A C 1
ATOM 804 O O . PHE A 1 99 ? -13.201 5.105 33.662 1.00 93.56 99 PHE A O 1
ATOM 811 N N . ALA A 1 100 ? -12.345 5.656 31.655 1.00 91.94 100 ALA A N 1
ATOM 812 C CA . ALA A 1 100 ? -13.450 6.534 31.283 1.00 91.94 100 ALA A CA 1
ATOM 813 C C . ALA A 1 100 ? -14.786 5.780 31.194 1.00 91.94 100 ALA A C 1
ATOM 815 O O . ALA A 1 100 ? -15.794 6.234 31.740 1.00 91.94 100 ALA A O 1
ATOM 816 N N . ALA A 1 101 ? -14.780 4.606 30.557 1.00 94.00 101 ALA A N 1
ATOM 817 C CA . ALA A 1 101 ? -15.938 3.728 30.440 1.00 94.00 101 ALA A CA 1
ATOM 818 C C . ALA A 1 101 ? -16.488 3.327 31.816 1.00 94.00 101 ALA A C 1
ATOM 820 O O . ALA A 1 101 ? -17.685 3.471 32.065 1.00 94.00 101 ALA A O 1
ATOM 821 N N . TRP A 1 102 ? -15.617 2.884 32.728 1.00 94.00 102 TRP A N 1
ATOM 822 C CA . TRP A 1 102 ? -15.996 2.480 34.083 1.00 94.00 102 TRP A CA 1
ATOM 823 C C . TRP A 1 102 ? -16.583 3.642 34.892 1.00 94.00 102 TRP A C 1
ATOM 825 O O . TRP A 1 102 ? -17.663 3.520 35.472 1.00 94.00 102 TRP A O 1
ATOM 835 N N . SER A 1 103 ? -15.906 4.796 34.882 1.00 91.56 103 SER A N 1
ATOM 836 C CA . SER A 1 103 ? -16.332 5.993 35.618 1.00 91.56 103 SER A CA 1
ATOM 837 C C . SER A 1 103 ? -17.696 6.513 35.144 1.00 91.56 103 SER A C 1
ATOM 839 O O . SER A 1 103 ? -18.558 6.855 35.960 1.00 91.56 103 SER A O 1
ATOM 841 N N . LEU A 1 104 ? -17.945 6.512 33.827 1.00 91.25 104 LEU A N 1
ATOM 842 C CA . LEU A 1 104 ? -19.248 6.883 33.274 1.00 91.25 104 LEU A CA 1
ATOM 843 C C . LEU A 1 104 ? -20.325 5.845 33.593 1.00 91.25 104 LEU A C 1
ATOM 845 O O . LEU A 1 104 ? -21.393 6.225 34.082 1.00 91.25 104 LEU A O 1
ATOM 849 N N . ALA A 1 105 ? -20.058 4.557 33.372 1.00 92.56 105 ALA A N 1
ATOM 850 C CA . ALA A 1 105 ? -21.030 3.490 33.605 1.00 92.56 105 ALA A CA 1
ATOM 851 C C . ALA A 1 105 ? -21.486 3.416 35.073 1.00 92.56 105 ALA A C 1
ATOM 853 O O . ALA A 1 105 ? -22.669 3.198 35.336 1.00 92.56 105 ALA A O 1
ATOM 854 N N . GLY A 1 106 ? -20.582 3.676 36.025 1.00 90.62 106 GLY A N 1
ATOM 855 C CA . GLY A 1 106 ? -20.900 3.736 37.456 1.00 90.62 106 GLY A CA 1
ATOM 856 C C . GLY A 1 106 ? -21.686 4.981 37.887 1.00 90.62 106 GLY A C 1
ATOM 857 O O . GLY A 1 106 ? -22.185 5.031 39.007 1.00 90.62 106 GLY A O 1
ATOM 858 N N . SER A 1 107 ? -21.818 5.995 37.024 1.00 89.75 107 SER A N 1
ATOM 859 C CA . SER A 1 107 ? -22.443 7.268 37.401 1.00 89.75 107 SER A CA 1
ATOM 860 C C . SER A 1 107 ? -23.968 7.287 37.255 1.00 89.75 107 SER A C 1
ATOM 862 O O . SER A 1 107 ? -24.659 7.805 38.132 1.00 89.75 107 SER A O 1
ATOM 864 N N . ARG A 1 108 ? -24.507 6.770 36.140 1.00 90.81 108 ARG A N 1
ATOM 865 C CA . ARG A 1 108 ? -25.950 6.712 35.834 1.00 90.81 108 ARG A CA 1
ATOM 866 C C . ARG A 1 108 ? -26.242 5.537 34.900 1.00 90.81 108 ARG A C 1
ATOM 868 O O . ARG A 1 108 ? -25.461 5.271 33.990 1.00 90.81 108 ARG A O 1
ATOM 875 N N . LYS A 1 109 ? -27.425 4.919 35.030 1.00 94.38 109 LYS A N 1
ATOM 876 C CA . LYS A 1 109 ? -27.867 3.809 34.155 1.00 94.38 109 LYS A CA 1
ATOM 877 C C . LYS A 1 109 ? -27.809 4.156 32.660 1.00 94.38 109 LYS A C 1
ATOM 879 O O . LYS A 1 109 ? -27.394 3.327 31.865 1.00 94.38 109 LYS A O 1
ATOM 884 N N . ALA A 1 110 ? -28.154 5.389 32.280 1.00 95.00 110 ALA A N 1
ATOM 885 C CA . ALA A 1 110 ? -28.063 5.838 30.888 1.00 95.00 110 ALA A CA 1
ATOM 886 C C . ALA A 1 110 ? -26.632 5.733 30.324 1.00 95.00 110 ALA A C 1
ATOM 888 O O . ALA A 1 110 ? -26.442 5.260 29.207 1.00 95.00 110 ALA A O 1
ATOM 889 N N . TRP A 1 111 ? -25.623 6.110 31.116 1.00 93.19 111 TRP A N 1
ATOM 890 C CA . TRP A 1 111 ? -24.219 5.994 30.722 1.00 93.19 111 TRP A CA 1
ATOM 891 C C . TRP A 1 111 ? -23.743 4.547 30.676 1.00 93.19 111 TRP A C 1
ATOM 893 O O . TRP A 1 111 ? -22.961 4.206 29.796 1.00 93.19 111 TRP A O 1
ATOM 903 N N . MET A 1 112 ? -24.247 3.688 31.565 1.00 94.75 112 MET A N 1
ATOM 904 C CA . MET A 1 112 ? -24.001 2.248 31.487 1.00 94.75 112 MET A CA 1
ATOM 905 C C . MET A 1 112 ? -24.483 1.686 30.145 1.00 94.75 112 MET A C 1
ATOM 907 O O . MET A 1 112 ? -23.695 1.062 29.443 1.00 94.75 112 MET A O 1
ATOM 911 N N . TYR A 1 113 ? -25.723 1.980 29.736 1.00 97.00 113 TYR A N 1
ATOM 912 C CA . TYR A 1 113 ? -26.237 1.544 28.433 1.00 97.00 113 TYR A CA 1
ATOM 913 C C . TYR A 1 113 ? -25.440 2.125 27.260 1.00 97.00 113 TYR A C 1
ATOM 915 O O . TYR A 1 113 ? -25.140 1.397 26.315 1.00 97.00 113 TYR A O 1
ATOM 923 N N . ALA A 1 114 ? -25.050 3.402 27.326 1.00 95.06 114 ALA A N 1
ATOM 924 C CA . ALA A 1 114 ? -24.232 4.032 26.290 1.00 95.06 114 ALA A CA 1
ATOM 925 C C . ALA A 1 114 ? -22.857 3.353 26.147 1.00 95.06 114 ALA A C 1
ATOM 927 O O . ALA A 1 114 ? -22.448 3.009 25.038 1.00 95.06 114 ALA A O 1
ATOM 928 N N . VAL A 1 115 ? -22.165 3.101 27.263 1.00 95.19 115 VAL A N 1
ATOM 929 C CA . VAL A 1 115 ? -20.874 2.398 27.285 1.00 95.19 115 VAL A CA 1
ATOM 930 C C . VAL A 1 115 ? -21.029 0.964 26.780 1.00 95.19 115 VAL A C 1
ATOM 932 O O . VAL A 1 115 ? -20.258 0.543 25.920 1.00 95.19 115 VAL A O 1
ATOM 935 N N . SER A 1 116 ? -22.044 0.226 27.238 1.00 96.25 116 SER A N 1
ATOM 936 C CA . SER A 1 116 ? -22.337 -1.123 26.738 1.00 96.25 116 SER A CA 1
ATOM 937 C C . SER A 1 116 ? -22.600 -1.132 25.230 1.00 96.25 116 SER A C 1
ATOM 939 O O . SER A 1 116 ? -22.098 -2.012 24.536 1.00 96.25 116 SER A O 1
ATOM 941 N N . GLY A 1 117 ? -23.317 -0.131 24.708 1.00 97.06 117 GLY A N 1
ATOM 942 C CA . GLY A 1 117 ? -23.535 0.047 23.272 1.00 97.06 117 GLY A CA 1
ATOM 943 C C . GLY A 1 117 ? -22.236 0.281 22.495 1.00 97.06 117 GLY A C 1
ATOM 944 O O . GLY A 1 117 ? -22.015 -0.364 21.474 1.00 97.06 117 GLY A O 1
ATOM 945 N N . LEU A 1 118 ? -21.334 1.134 22.996 1.00 96.12 118 LEU A N 1
ATOM 946 C CA . LEU A 1 118 ? -20.018 1.378 22.381 1.00 96.12 118 LEU A CA 1
ATOM 947 C C . LEU A 1 118 ? -19.111 0.139 22.398 1.00 96.12 118 LEU A C 1
ATOM 949 O O . LEU A 1 118 ? -18.367 -0.103 21.441 1.00 96.12 118 LEU A O 1
ATOM 953 N N . LEU A 1 119 ? -19.171 -0.653 23.471 1.00 95.94 119 LEU A N 1
ATOM 954 C CA . LEU A 1 119 ? -18.441 -1.917 23.571 1.00 95.94 119 LEU A CA 1
ATOM 955 C C . LEU A 1 119 ? -19.004 -2.950 22.591 1.00 95.94 119 LEU A C 1
ATOM 957 O O . LEU A 1 119 ? -18.237 -3.541 21.835 1.00 95.94 119 LEU A O 1
ATOM 961 N N . ALA A 1 120 ? -20.330 -3.108 22.534 1.00 96.81 120 ALA A N 1
ATOM 962 C CA . ALA A 1 120 ? -20.986 -3.984 21.565 1.00 96.81 120 ALA A CA 1
ATOM 963 C C . ALA A 1 120 ? -20.670 -3.568 20.118 1.00 96.81 120 ALA A C 1
ATOM 965 O O . ALA A 1 120 ? -20.381 -4.420 19.280 1.00 96.81 120 ALA A O 1
ATOM 966 N N . PHE A 1 121 ? -20.641 -2.261 19.838 1.00 96.12 121 PHE A N 1
ATOM 967 C CA . PHE A 1 121 ? -20.241 -1.730 18.536 1.00 96.12 121 PHE A CA 1
ATOM 968 C C . PHE A 1 121 ? -18.779 -2.057 18.202 1.00 96.12 121 PHE A C 1
ATOM 970 O O . PHE A 1 121 ? -18.498 -2.532 17.105 1.00 96.12 121 PHE A O 1
ATOM 977 N N . SER A 1 122 ? -17.852 -1.880 19.150 1.00 95.31 122 SER A N 1
ATOM 978 C CA . SER A 1 122 ? -16.441 -2.261 18.967 1.00 95.31 122 SER A CA 1
ATOM 979 C C . SER A 1 122 ? -16.272 -3.757 18.690 1.00 95.31 122 SER A C 1
ATOM 981 O O . SER A 1 122 ? -15.492 -4.132 17.816 1.00 95.31 122 SER A O 1
ATOM 983 N N . VAL A 1 123 ? -17.022 -4.610 19.397 1.00 95.81 123 VAL A N 1
ATOM 984 C CA . VAL A 1 123 ? -17.025 -6.063 19.169 1.00 95.81 123 VAL A CA 1
ATOM 985 C C . VAL A 1 123 ? -17.539 -6.383 17.768 1.00 95.81 123 VAL A C 1
ATOM 987 O O . VAL A 1 123 ? -16.879 -7.114 17.038 1.00 95.81 123 VAL A O 1
ATOM 990 N N . LEU A 1 124 ? -18.667 -5.798 17.357 1.00 95.75 124 LEU A N 1
ATOM 991 C CA . LEU A 1 124 ? -19.223 -6.007 16.019 1.00 95.75 124 LEU A CA 1
ATOM 992 C C . LEU A 1 124 ? -18.264 -5.536 14.915 1.00 95.75 124 LEU A C 1
ATOM 994 O O . LEU A 1 124 ? -18.117 -6.220 13.904 1.00 95.75 124 LEU A O 1
ATOM 998 N N . SER A 1 125 ? -17.603 -4.395 15.114 1.00 94.19 125 SER A N 1
ATOM 999 C CA . SER A 1 125 ? -16.602 -3.858 14.189 1.00 94.19 125 SER A CA 1
ATOM 1000 C C . SER A 1 125 ? -15.410 -4.815 14.037 1.00 94.19 125 SER A C 1
ATOM 1002 O O . SER A 1 125 ? -15.042 -5.182 12.922 1.00 94.19 125 SER A O 1
ATOM 1004 N N . SER A 1 126 ? -14.889 -5.333 15.156 1.00 93.94 126 SER A N 1
ATOM 1005 C CA . SER A 1 126 ? -13.818 -6.338 15.163 1.00 93.94 126 SER A CA 1
ATOM 1006 C C . SER A 1 126 ? -14.237 -7.646 14.478 1.00 93.94 126 SER A C 1
ATOM 1008 O O . SER A 1 126 ? -13.527 -8.151 13.610 1.00 93.94 126 SER A O 1
ATOM 1010 N N . LEU A 1 127 ? -15.432 -8.162 14.789 1.00 94.94 127 LEU A N 1
ATOM 1011 C CA . LEU A 1 127 ? -15.967 -9.381 14.170 1.00 94.94 127 LEU A CA 1
ATOM 1012 C C . LEU A 1 127 ? -16.181 -9.226 12.659 1.00 94.94 127 LEU A C 1
ATOM 1014 O O . LEU A 1 127 ? -15.969 -10.179 11.919 1.00 94.94 127 LEU A O 1
ATOM 1018 N N . ARG A 1 128 ? -16.558 -8.033 12.184 1.00 94.00 128 ARG A N 1
ATOM 1019 C CA . ARG A 1 128 ? -16.654 -7.739 10.745 1.00 94.00 128 ARG A CA 1
ATOM 1020 C C . ARG A 1 128 ? -15.297 -7.665 10.053 1.00 94.00 128 ARG A C 1
ATOM 1022 O O . ARG A 1 128 ? -15.225 -7.913 8.853 1.00 94.00 128 ARG A O 1
ATOM 1029 N N . ALA A 1 129 ? -14.244 -7.299 10.779 1.00 93.88 129 ALA A N 1
ATOM 1030 C CA . ALA A 1 129 ? -12.887 -7.287 10.251 1.00 93.88 129 ALA A CA 1
ATOM 1031 C C . ALA A 1 129 ? -12.284 -8.698 10.177 1.00 93.88 129 ALA A C 1
ATOM 1033 O O . ALA A 1 129 ? -11.430 -8.943 9.328 1.00 93.88 129 ALA A O 1
ATOM 1034 N N . PHE A 1 130 ? -12.725 -9.628 11.030 1.00 93.12 130 PHE A N 1
ATOM 1035 C CA . PHE A 1 130 ? -12.256 -11.012 11.019 1.00 93.12 130 PHE A CA 1
ATOM 1036 C C . PHE A 1 130 ? -12.508 -11.690 9.656 1.00 93.12 130 PHE A C 1
ATOM 1038 O O . PHE A 1 130 ? -13.585 -11.535 9.081 1.00 93.12 130 PHE A O 1
ATOM 1045 N N . PRO A 1 131 ? -11.551 -12.478 9.127 1.00 92.88 131 PRO A N 1
ATOM 1046 C CA . PRO A 1 131 ? -10.222 -12.786 9.675 1.00 92.88 131 PRO A CA 1
ATOM 1047 C C . PRO A 1 131 ? -9.115 -11.792 9.268 1.00 92.88 131 PRO A C 1
ATOM 1049 O O . PRO A 1 131 ? -7.945 -12.000 9.584 1.00 92.88 131 PRO A O 1
ATOM 1052 N N . ASN A 1 132 ? -9.453 -10.714 8.561 1.00 93.25 132 ASN A N 1
ATOM 1053 C CA . ASN A 1 132 ? -8.513 -9.830 7.874 1.00 93.25 132 ASN A CA 1
ATOM 1054 C C . ASN A 1 132 ? -8.363 -8.481 8.600 1.00 93.25 132 ASN A C 1
ATOM 1056 O O . ASN A 1 132 ? -8.895 -7.457 8.172 1.00 93.25 132 ASN A O 1
ATOM 1060 N N . TYR A 1 133 ? -7.599 -8.473 9.694 1.00 93.75 133 TYR A N 1
ATOM 1061 C CA . TYR A 1 133 ? -7.445 -7.284 10.542 1.00 93.75 133 TYR A CA 1
ATOM 1062 C C . TYR A 1 133 ? -6.494 -6.216 9.997 1.00 93.75 133 TYR A C 1
ATOM 1064 O O . TYR A 1 133 ? -6.682 -5.044 10.299 1.00 93.75 133 TYR A O 1
ATOM 1072 N N . ILE A 1 134 ? -5.484 -6.579 9.199 1.00 93.88 134 ILE A N 1
ATOM 1073 C CA . ILE A 1 134 ? -4.541 -5.595 8.637 1.00 93.88 134 ILE A CA 1
ATOM 1074 C C . ILE A 1 134 ? -5.278 -4.494 7.856 1.00 93.88 134 ILE A C 1
ATOM 1076 O O . ILE A 1 134 ? -5.146 -3.334 8.250 1.00 93.88 134 ILE A O 1
ATOM 1080 N N . PRO A 1 135 ? -6.127 -4.799 6.852 1.00 95.06 135 PRO A N 1
ATOM 1081 C CA . PRO A 1 135 ? -6.829 -3.774 6.085 1.00 95.06 135 PRO A CA 1
ATOM 1082 C C . PRO A 1 135 ? -7.923 -3.056 6.879 1.00 95.06 135 PRO A C 1
ATOM 1084 O O . PRO A 1 135 ? -8.573 -2.187 6.314 1.00 95.06 135 PRO A O 1
ATOM 1087 N N . TYR A 1 136 ? -8.151 -3.362 8.160 1.00 96.31 136 TYR A N 1
ATOM 1088 C CA . TYR A 1 136 ? -9.168 -2.682 8.957 1.00 96.31 136 TYR A CA 1
ATOM 1089 C C . TYR A 1 136 ? -8.965 -1.163 8.960 1.00 96.31 136 TYR A C 1
ATOM 1091 O O . TYR A 1 136 ? -7.862 -0.669 9.178 1.00 96.31 136 TYR A O 1
ATOM 1099 N N . SER A 1 137 ? -10.043 -0.427 8.734 1.00 97.19 137 SER A N 1
ATOM 1100 C CA . SER A 1 137 ? -10.211 0.962 9.154 1.00 97.19 137 SER A CA 1
ATOM 1101 C C . SER A 1 137 ? -11.608 1.087 9.738 1.00 97.19 137 SER A C 1
ATOM 1103 O O . SER A 1 137 ? -12.480 0.262 9.448 1.00 97.19 137 SER A O 1
ATOM 1105 N N . ASN A 1 138 ? -11.829 2.082 10.589 1.00 96.75 138 ASN A N 1
ATOM 1106 C CA . ASN A 1 138 ? -13.160 2.276 11.144 1.00 96.75 138 ASN A CA 1
ATOM 1107 C C . ASN A 1 138 ? -14.169 2.794 10.107 1.00 96.75 138 ASN A C 1
ATOM 1109 O O . ASN A 1 138 ? -13.846 3.188 8.984 1.00 96.75 138 ASN A O 1
ATOM 1113 N N . GLU A 1 139 ? -15.433 2.783 10.509 1.00 95.44 139 GLU A N 1
ATOM 1114 C CA . GLU A 1 139 ? -16.577 3.000 9.635 1.00 95.44 139 GLU A CA 1
ATOM 1115 C C . GLU A 1 139 ? -16.647 4.430 9.077 1.00 95.44 139 GLU A C 1
ATOM 1117 O O . GLU A 1 139 ? -17.141 4.613 7.965 1.00 95.44 139 GLU A O 1
ATOM 1122 N N . VAL A 1 140 ? -16.096 5.430 9.782 1.00 96.56 140 VAL A N 1
ATOM 1123 C CA . VAL A 1 140 ? -16.023 6.826 9.296 1.00 96.56 140 VAL A CA 1
ATOM 1124 C C . VAL A 1 140 ? -15.168 6.927 8.032 1.00 96.56 140 VAL A C 1
ATOM 1126 O O . VAL A 1 140 ? -15.454 7.734 7.151 1.00 96.56 140 VAL A O 1
ATOM 1129 N N . TRP A 1 141 ? -14.162 6.064 7.906 1.00 95.81 141 TRP A N 1
ATOM 1130 C CA . TRP A 1 141 ? -13.274 6.006 6.748 1.00 95.81 141 TRP A CA 1
ATOM 1131 C C . TRP A 1 141 ? -13.725 5.005 5.675 1.00 95.81 141 TRP A C 1
ATOM 1133 O O . TRP A 1 141 ? -13.011 4.756 4.704 1.00 95.81 141 TRP A O 1
ATOM 1143 N N . GLY A 1 142 ? -14.934 4.453 5.812 1.00 93.12 142 GLY A N 1
ATOM 1144 C CA . GLY A 1 142 ? -15.516 3.521 4.849 1.00 93.12 142 GLY A CA 1
ATOM 1145 C C . GLY A 1 142 ? -15.206 2.046 5.111 1.00 93.12 142 GLY A C 1
ATOM 1146 O O . GLY A 1 142 ? -15.560 1.204 4.281 1.00 93.12 142 GLY A O 1
ATOM 1147 N N . GLY A 1 143 ? -14.593 1.722 6.252 1.00 94.50 143 GLY A N 1
ATOM 1148 C CA . GLY A 1 143 ? -14.311 0.348 6.657 1.00 94.50 143 GLY A CA 1
ATOM 1149 C C . GLY A 1 143 ? -13.200 -0.329 5.849 1.00 94.50 143 GLY A C 1
ATOM 1150 O O . GLY A 1 143 ? -12.627 0.242 4.918 1.00 94.50 143 GLY A O 1
ATOM 1151 N N . SER A 1 144 ? -12.942 -1.604 6.159 1.00 94.25 144 SER A N 1
ATOM 1152 C CA . SER A 1 144 ? -11.827 -2.375 5.584 1.00 94.25 144 SER A CA 1
ATOM 1153 C C . SER A 1 144 ? -11.762 -2.354 4.052 1.00 94.25 144 SER A C 1
ATOM 1155 O O . SER A 1 144 ? -10.677 -2.316 3.485 1.00 94.25 144 SER A O 1
ATOM 1157 N N . SER A 1 145 ? -12.915 -2.317 3.375 1.00 91.69 145 SER A N 1
ATOM 1158 C CA . SER A 1 145 ? -13.007 -2.307 1.904 1.00 91.69 145 SER A CA 1
ATOM 1159 C C . SER A 1 145 ? -12.480 -1.031 1.230 1.00 91.69 145 SER A C 1
ATOM 1161 O O . SER A 1 145 ? -12.250 -1.022 0.020 1.00 91.69 145 SER A O 1
ATOM 1163 N N . ARG A 1 146 ? -12.317 0.067 1.981 1.00 93.12 146 ARG A N 1
ATOM 1164 C CA . ARG A 1 146 ? -11.894 1.375 1.453 1.00 93.12 146 ARG A CA 1
ATOM 1165 C C . ARG A 1 146 ? -10.587 1.883 2.040 1.00 93.12 146 ARG A C 1
ATOM 1167 O O . ARG A 1 146 ? -10.116 2.926 1.597 1.00 93.12 146 ARG A O 1
ATOM 1174 N N . THR A 1 147 ? -9.978 1.149 2.970 1.00 95.38 147 THR A N 1
ATOM 1175 C CA . THR A 1 147 ? -8.760 1.577 3.666 1.00 95.38 147 THR A CA 1
ATOM 1176 C C . THR A 1 147 ? -7.659 1.985 2.699 1.00 95.38 147 THR A C 1
ATOM 1178 O O . THR A 1 147 ? -7.145 3.084 2.831 1.00 95.38 147 THR A O 1
ATOM 1181 N N . PHE A 1 148 ? -7.382 1.194 1.660 1.00 93.75 148 PHE A N 1
ATOM 1182 C CA . PHE A 1 148 ? -6.334 1.499 0.675 1.00 93.75 148 PHE A CA 1
ATOM 1183 C C . PHE A 1 148 ? -6.491 2.859 -0.021 1.00 93.75 148 PHE A C 1
ATOM 1185 O O . PHE A 1 148 ? -5.504 3.457 -0.423 1.00 93.75 148 PHE A O 1
ATOM 1192 N N . LYS A 1 149 ? -7.714 3.398 -0.110 1.00 93.88 149 LYS A N 1
ATOM 1193 C CA . LYS A 1 149 ? -7.976 4.720 -0.704 1.00 93.88 149 LYS A CA 1
ATOM 1194 C C . LYS A 1 149 ? -7.582 5.881 0.201 1.00 93.88 149 LYS A C 1
ATOM 1196 O O . LYS A 1 149 ? -7.531 7.015 -0.257 1.00 93.88 149 LYS A O 1
ATOM 1201 N N . ILE A 1 150 ? -7.382 5.621 1.489 1.00 95.31 150 ILE A N 1
ATOM 1202 C CA . ILE A 1 150 ? -7.023 6.640 2.474 1.00 95.31 150 ILE A CA 1
ATOM 1203 C C . ILE A 1 150 ? -5.702 6.348 3.183 1.00 95.31 150 ILE A C 1
ATOM 1205 O O . ILE A 1 150 ? -5.128 7.261 3.760 1.00 95.31 150 ILE A O 1
ATOM 1209 N N . LEU A 1 151 ? -5.244 5.101 3.193 1.00 95.56 151 LEU A N 1
ATOM 1210 C CA . LEU A 1 151 ? -4.070 4.635 3.915 1.00 95.56 151 LEU A CA 1
ATOM 1211 C C . LEU A 1 151 ? -3.664 3.275 3.345 1.00 95.56 151 LEU A C 1
ATOM 1213 O O . LEU A 1 151 ? -4.470 2.349 3.343 1.00 95.56 151 LEU A O 1
ATOM 1217 N N . THR A 1 152 ? -2.424 3.142 2.894 1.00 92.00 152 THR A N 1
ATOM 1218 C CA . THR A 1 152 ? -1.962 1.959 2.150 1.00 92.00 152 THR A CA 1
ATOM 1219 C C . THR A 1 152 ? -0.628 1.438 2.702 1.00 92.00 152 THR A C 1
ATOM 1221 O O . THR A 1 152 ? -0.337 1.706 3.878 1.00 92.00 152 THR A O 1
ATOM 1224 N N . ASP A 1 153 ? 0.146 0.683 1.915 1.00 89.06 153 ASP A N 1
ATOM 1225 C CA . ASP A 1 153 ? 1.383 -0.004 2.318 1.00 89.06 153 ASP A CA 1
ATOM 1226 C C . ASP A 1 153 ? 1.059 -1.145 3.314 1.00 89.06 153 ASP A C 1
ATOM 1228 O O . ASP A 1 153 ? -0.031 -1.724 3.304 1.00 89.06 153 ASP A O 1
ATOM 1232 N N . SER A 1 154 ? 1.947 -1.431 4.260 1.00 89.75 154 SER A N 1
ATOM 1233 C CA . SER A 1 154 ? 1.791 -2.348 5.386 1.00 89.75 154 SER A CA 1
ATOM 1234 C C . SER A 1 154 ? 0.580 -2.108 6.284 1.00 89.75 154 SER A C 1
ATOM 1236 O O . SER A 1 154 ? 0.307 -2.908 7.184 1.00 89.75 154 SER A O 1
ATOM 1238 N N . ASN A 1 155 ? -0.169 -1.025 6.067 1.00 93.25 155 ASN A N 1
ATOM 1239 C CA . ASN A 1 155 ? -1.490 -0.862 6.655 1.00 93.25 155 ASN A CA 1
ATOM 1240 C C . ASN A 1 155 ? -2.568 -1.696 5.957 1.00 93.25 155 ASN A C 1
ATOM 1242 O O . ASN A 1 155 ? -3.654 -1.800 6.514 1.00 93.25 155 ASN A O 1
ATOM 1246 N N . VAL A 1 156 ? -2.355 -2.233 4.757 1.00 92.94 156 VAL A N 1
ATOM 1247 C CA . VAL A 1 156 ? -3.396 -2.937 3.990 1.00 92.94 156 VAL A CA 1
ATOM 1248 C C . VAL A 1 156 ? -2.913 -4.288 3.490 1.00 92.94 156 VAL A C 1
ATOM 1250 O O . VAL A 1 156 ? -3.627 -5.276 3.669 1.00 92.94 156 VAL A O 1
ATOM 1253 N N . ASP A 1 157 ? -1.714 -4.381 2.929 1.00 87.62 157 ASP A N 1
ATOM 1254 C CA . ASP A 1 157 ? -1.156 -5.624 2.402 1.00 87.62 157 ASP A CA 1
ATOM 1255 C C . ASP A 1 157 ? 0.313 -5.795 2.808 1.00 87.62 157 ASP A C 1
ATOM 1257 O O . ASP A 1 157 ? 1.100 -4.862 2.802 1.00 87.62 157 ASP A O 1
ATOM 1261 N N . TRP A 1 158 ? 0.676 -6.994 3.270 1.00 86.31 158 TRP A N 1
ATOM 1262 C CA . TRP A 1 158 ? 2.046 -7.330 3.685 1.00 86.31 158 TRP A CA 1
ATOM 1263 C C . TRP A 1 158 ? 2.311 -8.851 3.672 1.00 86.31 158 TRP A C 1
ATOM 1265 O O . TRP A 1 158 ? 3.081 -9.363 4.482 1.00 86.31 158 TRP A O 1
ATOM 1275 N N . GLY A 1 159 ? 1.626 -9.604 2.801 1.00 85.50 159 GLY A N 1
ATOM 1276 C CA . GLY A 1 159 ? 1.765 -11.067 2.671 1.00 85.50 159 GLY A CA 1
ATOM 1277 C C . GLY A 1 159 ? 0.607 -11.894 3.242 1.00 85.50 159 GLY A C 1
ATOM 1278 O O . GLY A 1 159 ? 0.469 -13.077 2.937 1.00 85.50 159 GLY A O 1
ATOM 1279 N N . GLN A 1 160 ? -0.262 -11.303 4.063 1.00 89.19 160 GLN A N 1
ATOM 1280 C CA . GLN A 1 160 ? -1.259 -12.040 4.847 1.00 89.19 160 GLN A CA 1
ATOM 1281 C C . GLN A 1 160 ? -2.422 -12.622 4.035 1.00 89.19 160 GLN A C 1
ATOM 1283 O O . GLN A 1 160 ? -3.135 -13.477 4.555 1.00 89.19 160 GLN A O 1
ATOM 1288 N N . GLN A 1 161 ? -2.666 -12.130 2.814 1.00 92.06 161 GLN A N 1
ATOM 1289 C CA . GLN A 1 161 ? -3.830 -12.531 2.015 1.00 92.06 161 GLN A CA 1
ATOM 1290 C C . GLN A 1 161 ? -3.584 -13.769 1.140 1.00 92.06 161 GLN A C 1
ATOM 1292 O O . GLN A 1 161 ? -4.523 -14.242 0.506 1.00 92.06 161 GLN A O 1
ATOM 1297 N N . LEU A 1 162 ? -2.358 -14.304 1.075 1.00 94.00 162 LEU A N 1
ATOM 1298 C CA . LEU A 1 162 ? -2.004 -15.348 0.101 1.00 94.00 162 LEU A CA 1
ATOM 1299 C C . LEU A 1 162 ? -2.801 -16.652 0.287 1.00 94.00 162 LEU A C 1
ATOM 1301 O O . LEU A 1 162 ? -3.186 -17.284 -0.693 1.00 94.00 162 LEU A O 1
ATOM 1305 N N . LYS A 1 163 ? -3.154 -17.018 1.526 1.00 94.31 163 LYS A N 1
ATOM 1306 C CA . LYS A 1 163 ? -4.030 -18.179 1.785 1.00 94.31 163 LYS A CA 1
ATOM 1307 C C . LYS A 1 163 ? -5.445 -17.959 1.241 1.00 94.31 163 LYS A C 1
ATOM 1309 O O . LYS A 1 163 ? -6.029 -18.856 0.642 1.00 94.31 163 LYS A O 1
ATOM 1314 N N . GLN A 1 164 ? -5.988 -16.761 1.448 1.00 95.75 164 GLN A N 1
ATOM 1315 C CA . GLN A 1 164 ? -7.301 -16.346 0.960 1.00 95.75 164 GLN A CA 1
ATOM 1316 C C . GLN A 1 164 ? -7.297 -16.228 -0.567 1.00 95.75 164 GLN A C 1
ATOM 1318 O O . GLN A 1 164 ? -8.295 -16.569 -1.192 1.00 95.75 164 GLN A O 1
ATOM 1323 N N . ALA A 1 165 ? -6.178 -15.806 -1.163 1.00 96.38 165 ALA A N 1
ATOM 1324 C CA . ALA A 1 165 ? -5.996 -15.779 -2.608 1.00 96.38 165 ALA A CA 1
ATOM 1325 C C . ALA A 1 165 ? -6.036 -17.188 -3.200 1.00 96.38 165 ALA A C 1
ATOM 1327 O O . ALA A 1 165 ? -6.819 -17.424 -4.113 1.00 96.38 165 ALA A O 1
ATOM 1328 N N . ASN A 1 166 ? -5.298 -18.149 -2.633 1.00 97.12 166 ASN A N 1
ATOM 1329 C CA . ASN A 1 166 ? -5.376 -19.533 -3.101 1.00 97.12 166 ASN A CA 1
ATOM 1330 C C . ASN A 1 166 ? -6.799 -20.107 -2.982 1.00 97.12 166 ASN A C 1
ATOM 1332 O O . ASN A 1 166 ? -7.338 -20.634 -3.950 1.00 97.12 166 ASN A O 1
ATOM 1336 N N . ALA A 1 167 ? -7.454 -19.926 -1.830 1.00 97.56 167 ALA A N 1
ATOM 1337 C CA . ALA A 1 167 ? -8.832 -20.384 -1.631 1.00 97.56 167 ALA A CA 1
ATOM 1338 C C . ALA A 1 167 ? -9.821 -19.743 -2.626 1.00 97.56 167 ALA A C 1
ATOM 1340 O O . ALA A 1 167 ? -10.742 -20.403 -3.117 1.00 97.56 167 ALA A O 1
ATOM 1341 N N . TYR A 1 168 ? -9.627 -18.463 -2.953 1.00 98.00 168 TYR A N 1
ATOM 1342 C CA . TYR A 1 168 ? -10.412 -17.774 -3.970 1.00 98.00 168 TYR A CA 1
ATOM 1343 C C . TYR A 1 168 ? -10.218 -18.406 -5.352 1.00 98.00 168 TYR A C 1
ATOM 1345 O O . TYR A 1 168 ? -11.197 -18.754 -6.008 1.00 98.00 168 TYR A O 1
ATOM 1353 N N . LEU A 1 169 ? -8.967 -18.598 -5.771 1.00 98.25 169 LEU A N 1
ATOM 1354 C CA . LEU A 1 169 ? -8.638 -19.169 -7.077 1.00 98.25 169 LEU A CA 1
ATOM 1355 C C . LEU A 1 169 ? -9.174 -20.601 -7.215 1.00 98.25 169 LEU A C 1
ATOM 1357 O O . LEU A 1 169 ? -9.814 -20.911 -8.219 1.00 98.25 169 LEU A O 1
ATOM 1361 N N . ASP A 1 170 ? -9.010 -21.436 -6.185 1.00 98.06 170 ASP A N 1
ATOM 1362 C CA . ASP A 1 170 ? -9.531 -22.807 -6.163 1.00 98.06 170 ASP A CA 1
ATOM 1363 C C . ASP A 1 170 ? -11.063 -22.848 -6.256 1.00 98.06 170 ASP A C 1
ATOM 1365 O O . ASP A 1 170 ? -11.613 -23.595 -7.066 1.00 98.06 170 ASP A O 1
ATOM 1369 N N . SER A 1 171 ? -11.762 -22.017 -5.473 1.00 98.06 171 SER A N 1
ATOM 1370 C CA . SER A 1 171 ? -13.236 -21.973 -5.474 1.00 98.06 171 SER A CA 1
ATOM 1371 C C . SER A 1 171 ? -13.842 -21.449 -6.778 1.00 98.06 171 SER A C 1
ATOM 1373 O O . SER A 1 171 ? -14.986 -21.774 -7.086 1.00 98.06 171 SER A O 1
ATOM 1375 N N . HIS A 1 172 ? -13.076 -20.687 -7.560 1.00 98.00 172 HIS A N 1
ATOM 1376 C CA . HIS A 1 172 ? -13.492 -20.173 -8.866 1.00 98.00 172 HIS A CA 1
ATOM 1377 C C . HIS A 1 172 ? -12.915 -20.978 -10.042 1.00 98.00 172 HIS A C 1
ATOM 1379 O O . HIS A 1 172 ? -13.141 -20.615 -11.195 1.00 98.00 172 HIS A O 1
ATOM 1385 N N . GLY A 1 173 ? -12.166 -22.058 -9.780 1.00 97.62 173 GLY A N 1
ATOM 1386 C CA . GLY A 1 173 ? -11.547 -22.884 -10.821 1.00 97.62 173 GLY A CA 1
ATOM 1387 C C . GLY A 1 173 ? -10.482 -22.156 -11.651 1.00 97.62 173 GLY A C 1
ATOM 1388 O O . GLY A 1 173 ? -10.227 -22.536 -12.793 1.00 9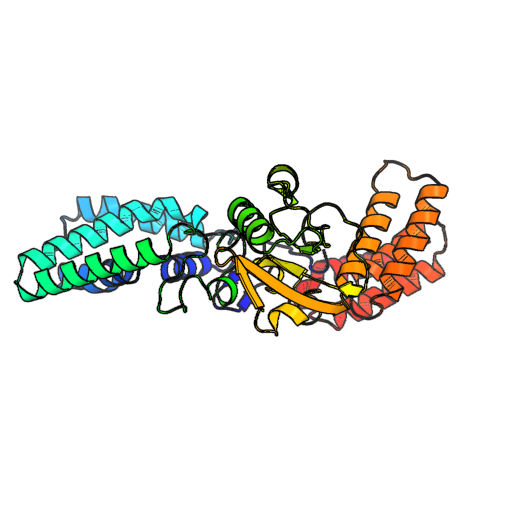7.62 173 GLY A O 1
ATOM 1389 N N . ILE A 1 174 ? -9.862 -21.109 -11.103 1.00 97.88 174 ILE A N 1
ATOM 1390 C CA . ILE A 1 174 ? -8.893 -20.268 -11.812 1.00 97.88 174 ILE A CA 1
ATOM 1391 C C . ILE A 1 174 ? -7.515 -20.921 -11.711 1.00 97.88 174 ILE A C 1
ATOM 1393 O O . ILE A 1 174 ? -6.923 -21.003 -10.636 1.00 97.88 174 ILE A O 1
ATOM 1397 N N . ARG A 1 175 ? -7.013 -21.411 -12.848 1.00 95.81 175 ARG A N 1
ATOM 1398 C CA . ARG A 1 175 ? -5.718 -22.110 -12.957 1.00 95.81 175 ARG A CA 1
ATOM 1399 C C . ARG A 1 175 ? -4.672 -21.352 -13.769 1.00 95.81 175 ARG A C 1
ATOM 1401 O O . ARG A 1 175 ? -3.514 -21.743 -13.755 1.00 95.81 175 ARG A O 1
ATOM 1408 N N . ASP A 1 176 ? -5.078 -20.284 -14.444 1.00 95.94 176 ASP A N 1
ATOM 1409 C CA . ASP A 1 176 ? -4.195 -19.370 -15.158 1.00 95.94 176 ASP A CA 1
ATOM 1410 C C . ASP A 1 176 ? -4.679 -17.936 -14.918 1.00 95.94 176 ASP A C 1
ATOM 1412 O O . ASP A 1 176 ? -5.863 -17.623 -15.073 1.00 95.94 176 ASP A O 1
ATOM 1416 N N . CYS A 1 177 ? -3.771 -17.092 -14.450 1.00 97.94 177 CYS A N 1
ATOM 1417 C CA . CYS A 1 177 ? -4.042 -15.730 -14.016 1.00 97.94 177 CYS A CA 1
ATOM 1418 C C . CYS A 1 177 ? -2.749 -14.923 -13.986 1.00 97.94 177 CYS A C 1
ATOM 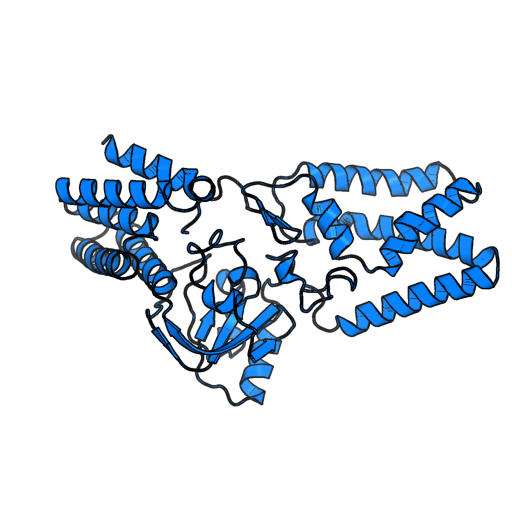1420 O O . CYS A 1 177 ? -1.648 -15.474 -14.011 1.00 97.94 177 CYS A O 1
ATOM 1422 N N . TRP A 1 178 ? -2.899 -13.611 -13.875 1.00 98.00 178 TRP A N 1
ATOM 1423 C CA . TRP A 1 178 ? -1.820 -12.685 -13.575 1.00 98.00 178 TRP A CA 1
ATOM 1424 C C . TRP A 1 178 ? -1.928 -12.224 -12.132 1.00 98.00 178 TRP A C 1
ATOM 1426 O O . TRP A 1 178 ? -3.034 -12.041 -11.623 1.00 98.00 178 TRP A O 1
ATOM 1436 N N . PHE A 1 179 ? -0.792 -12.039 -11.469 1.00 95.94 179 PHE A N 1
ATOM 1437 C CA . PHE A 1 179 ? -0.767 -11.551 -10.100 1.00 95.94 179 PHE A CA 1
ATOM 1438 C C . PHE A 1 179 ? 0.354 -10.541 -9.900 1.00 95.94 179 PHE A C 1
ATOM 1440 O O . PHE A 1 179 ? 1.539 -10.875 -9.874 1.00 95.94 179 PHE A O 1
ATOM 1447 N N . GLU A 1 180 ? -0.054 -9.292 -9.747 1.00 93.00 180 GLU A N 1
ATOM 1448 C CA . GLU A 1 180 ? 0.761 -8.251 -9.153 1.00 93.00 180 GLU A CA 1
ATOM 1449 C C . GLU A 1 180 ? 0.591 -8.360 -7.622 1.00 93.00 180 GLU A C 1
ATOM 1451 O O . GLU A 1 180 ? -0.533 -8.385 -7.105 1.00 93.00 180 GLU A O 1
ATOM 1456 N N . TYR A 1 181 ? 1.708 -8.472 -6.896 1.00 88.56 181 TYR A N 1
ATOM 1457 C CA . TYR A 1 181 ? 1.690 -8.503 -5.439 1.00 88.56 181 TYR A CA 1
ATOM 1458 C C . TYR A 1 181 ? 2.892 -7.790 -4.810 1.00 88.56 181 TYR A C 1
ATOM 1460 O O . TYR A 1 181 ? 4.024 -8.283 -4.900 1.00 88.56 181 TYR A O 1
ATOM 1468 N N . LEU A 1 182 ? 2.635 -6.723 -4.036 1.00 81.31 182 LEU A N 1
ATOM 1469 C CA . LEU A 1 182 ? 3.647 -6.040 -3.213 1.00 81.31 182 LEU A CA 1
ATOM 1470 C C . LEU A 1 182 ? 4.478 -7.029 -2.383 1.00 81.31 182 LEU A C 1
ATOM 1472 O O . LEU A 1 182 ? 5.708 -6.991 -2.357 1.00 81.31 182 LEU A O 1
ATOM 1476 N N . GLY A 1 183 ? 3.791 -7.950 -1.706 1.00 72.75 183 GLY A N 1
ATOM 1477 C CA . GLY A 1 183 ? 4.407 -8.890 -0.777 1.00 72.75 183 GLY A CA 1
ATOM 1478 C C . GLY A 1 183 ? 5.248 -9.985 -1.434 1.00 72.75 183 GLY A C 1
ATOM 1479 O O . GLY A 1 183 ? 5.793 -10.799 -0.698 1.00 72.75 183 GLY A O 1
ATOM 1480 N N . ARG A 1 184 ? 5.389 -10.033 -2.769 1.00 81.88 184 ARG A N 1
ATOM 1481 C CA . ARG A 1 184 ? 6.111 -11.105 -3.486 1.00 81.88 184 ARG A CA 1
ATOM 1482 C C . ARG A 1 184 ? 7.567 -11.252 -3.036 1.00 81.88 184 ARG A C 1
ATOM 1484 O O . ARG A 1 184 ? 8.067 -12.366 -2.938 1.00 81.88 184 ARG A O 1
ATOM 1491 N N . SER A 1 185 ? 8.227 -10.141 -2.714 1.00 73.50 185 SER A N 1
ATOM 1492 C CA . SER A 1 185 ? 9.611 -10.134 -2.210 1.00 73.50 185 SER A CA 1
ATOM 1493 C C . SER A 1 185 ? 9.728 -10.578 -0.742 1.00 73.50 185 SER A C 1
ATOM 1495 O O . SER A 1 185 ? 10.830 -10.812 -0.256 1.00 73.50 185 SER A O 1
ATOM 1497 N N . ILE A 1 186 ? 8.602 -10.680 -0.027 1.00 79.25 186 ILE A N 1
ATOM 1498 C CA . ILE A 1 186 ? 8.520 -11.051 1.395 1.00 79.25 186 ILE A CA 1
ATOM 1499 C C . ILE A 1 186 ? 7.977 -12.479 1.552 1.00 79.25 186 ILE A C 1
ATOM 1501 O O . ILE A 1 186 ? 8.427 -13.223 2.421 1.00 79.25 186 ILE A O 1
ATOM 1505 N N . ALA A 1 187 ? 7.006 -12.863 0.724 1.00 86.00 187 ALA A N 1
ATOM 1506 C CA . ALA A 1 187 ? 6.340 -14.154 0.740 1.00 86.00 187 ALA A CA 1
ATOM 1507 C C . ALA A 1 187 ? 6.099 -14.633 -0.697 1.00 86.00 187 ALA A C 1
ATOM 1509 O O . ALA A 1 187 ? 5.386 -13.983 -1.461 1.00 86.00 187 ALA A O 1
ATOM 1510 N N . ASP A 1 188 ? 6.674 -15.787 -1.035 1.00 87.75 188 ASP A N 1
ATOM 1511 C CA . ASP A 1 188 ? 6.545 -16.408 -2.353 1.00 87.75 188 ASP A CA 1
ATOM 1512 C C . ASP A 1 188 ? 5.110 -16.927 -2.583 1.00 87.75 188 ASP A C 1
ATOM 1514 O O . ASP A 1 188 ? 4.676 -17.834 -1.863 1.00 87.75 188 ASP A O 1
ATOM 1518 N N . PRO A 1 189 ? 4.362 -16.410 -3.581 1.00 91.69 189 PRO A N 1
ATOM 1519 C CA . PRO A 1 189 ? 3.043 -16.931 -3.941 1.00 91.69 189 PRO A CA 1
ATOM 1520 C C . PRO A 1 189 ? 3.047 -18.428 -4.296 1.00 91.69 189 PRO A C 1
ATOM 1522 O O . PRO A 1 189 ? 2.058 -19.116 -4.029 1.00 91.69 189 PRO A O 1
ATOM 1525 N N . GLY A 1 190 ? 4.158 -18.950 -4.833 1.00 91.81 190 GLY A N 1
ATOM 1526 C CA . GLY A 1 190 ? 4.308 -20.360 -5.198 1.00 91.81 190 GLY A CA 1
ATOM 1527 C C . GLY A 1 190 ? 4.210 -21.304 -3.998 1.00 91.81 190 GLY A C 1
ATOM 1528 O O . GLY A 1 190 ? 3.572 -22.353 -4.091 1.00 91.81 190 GLY A O 1
ATOM 1529 N N . TYR A 1 191 ? 4.732 -20.894 -2.834 1.00 93.12 191 TYR A N 1
ATOM 1530 C CA . TYR A 1 191 ? 4.578 -21.635 -1.573 1.00 93.12 191 TYR A CA 1
ATOM 1531 C C . TYR A 1 191 ? 3.103 -21.815 -1.172 1.00 93.12 191 TYR A C 1
ATOM 1533 O O . TYR A 1 191 ? 2.744 -22.804 -0.539 1.00 93.12 191 TYR A O 1
ATOM 1541 N N . TYR A 1 192 ? 2.238 -20.875 -1.561 1.00 94.38 192 TYR A N 1
ATOM 1542 C CA . TYR A 1 192 ? 0.801 -20.903 -1.281 1.00 94.38 192 TYR A CA 1
ATOM 1543 C C . TYR A 1 192 ? -0.025 -21.544 -2.403 1.00 94.38 192 TYR A C 1
ATOM 1545 O O . TYR A 1 192 ? -1.246 -21.428 -2.377 1.00 94.38 192 TYR A O 1
ATOM 1553 N N . HIS A 1 193 ? 0.621 -22.217 -3.361 1.00 95.19 193 HIS A N 1
ATOM 1554 C CA . HIS A 1 193 ? -0.015 -22.882 -4.504 1.00 95.19 193 HIS A CA 1
ATOM 1555 C C . HIS A 1 193 ? -0.783 -21.949 -5.450 1.00 95.19 193 HIS A C 1
ATOM 1557 O O . HIS A 1 193 ? -1.639 -22.402 -6.205 1.00 95.19 193 HIS A O 1
ATOM 1563 N N . ILE A 1 194 ? -0.445 -20.657 -5.465 1.00 96.44 194 ILE A N 1
ATOM 1564 C CA . ILE A 1 194 ? -1.066 -19.688 -6.370 1.00 96.44 194 ILE A CA 1
ATOM 1565 C C . ILE A 1 194 ? -0.508 -19.904 -7.788 1.00 96.44 194 ILE A C 1
ATOM 1567 O O . ILE A 1 194 ? 0.688 -19.698 -7.994 1.00 96.44 194 ILE A O 1
ATOM 1571 N N . PRO A 1 195 ? -1.338 -20.280 -8.782 1.00 95.75 195 PRO A N 1
ATOM 1572 C CA . PRO A 1 195 ? -0.876 -20.618 -10.130 1.00 95.75 195 PRO A CA 1
ATOM 1573 C C . PRO A 1 195 ? -0.668 -19.391 -11.036 1.00 95.75 195 PRO A C 1
ATOM 1575 O O . PRO A 1 195 ? -0.452 -19.540 -12.237 1.00 95.75 195 PRO A O 1
ATOM 1578 N N . CYS A 1 196 ? -0.784 -18.175 -10.499 1.00 96.69 196 CYS A N 1
ATOM 1579 C CA . CYS A 1 196 ? -0.723 -16.964 -11.305 1.00 96.69 196 CYS A CA 1
ATOM 1580 C C . CYS A 1 196 ? 0.709 -16.612 -11.721 1.00 96.69 196 CYS A C 1
ATOM 1582 O O . CYS A 1 196 ? 1.652 -16.686 -10.930 1.00 96.69 196 CYS A O 1
ATOM 1584 N N . ARG A 1 197 ? 0.849 -16.129 -12.954 1.00 96.06 197 ARG A N 1
ATOM 1585 C CA . ARG A 1 197 ? 2.079 -15.538 -13.478 1.00 96.06 197 ARG A CA 1
ATOM 1586 C C . ARG A 1 197 ? 2.321 -14.177 -12.813 1.00 96.06 197 ARG A C 1
ATOM 1588 O O . ARG A 1 197 ? 1.377 -13.388 -12.708 1.00 96.06 197 ARG A O 1
ATOM 1595 N N . PRO A 1 198 ? 3.548 -13.881 -12.354 1.00 94.69 198 PRO A N 1
ATOM 1596 C CA . PRO A 1 198 ? 3.831 -12.617 -11.691 1.00 94.69 198 PRO A CA 1
ATOM 1597 C C . PRO A 1 198 ? 3.773 -11.455 -12.686 1.00 94.69 198 PRO A C 1
ATOM 1599 O O . PRO A 1 198 ? 4.165 -11.602 -13.843 1.00 94.69 198 PRO A O 1
ATOM 1602 N N . LEU A 1 199 ? 3.329 -10.294 -12.213 1.00 94.75 199 LEU A N 1
ATOM 1603 C CA . LEU A 1 199 ? 3.476 -9.016 -12.909 1.00 94.75 199 LEU A CA 1
ATOM 1604 C C . LEU A 1 199 ? 4.548 -8.155 -12.235 1.00 94.75 199 LEU A C 1
ATOM 1606 O O . LEU A 1 199 ? 4.859 -8.342 -11.054 1.00 94.75 199 LEU A O 1
ATOM 1610 N N . GLN A 1 200 ? 5.112 -7.212 -12.992 1.00 92.19 200 GLN A N 1
ATOM 1611 C CA . GLN A 1 200 ? 6.118 -6.278 -12.498 1.00 92.19 200 GLN A CA 1
ATOM 1612 C C . GLN A 1 200 ? 5.561 -5.430 -11.353 1.00 92.19 200 GLN A C 1
ATOM 1614 O O . GLN A 1 200 ? 4.697 -4.585 -11.558 1.00 92.19 200 GLN A O 1
ATOM 1619 N N . ASN A 1 201 ? 6.092 -5.619 -10.154 1.00 86.50 201 ASN A N 1
ATOM 1620 C CA . ASN A 1 201 ? 5.763 -4.805 -8.990 1.00 86.50 201 ASN A CA 1
ATOM 1621 C C . ASN A 1 201 ? 6.800 -3.686 -8.810 1.00 86.50 201 ASN A C 1
ATOM 1623 O O . ASN A 1 201 ? 7.857 -3.687 -9.454 1.00 86.50 201 ASN A O 1
ATOM 1627 N N . ALA A 1 202 ? 6.517 -2.720 -7.938 1.00 81.31 202 ALA A N 1
ATOM 1628 C CA . ALA A 1 202 ? 7.436 -1.597 -7.733 1.00 81.31 202 ALA A CA 1
ATOM 1629 C C . ALA A 1 202 ? 8.727 -2.011 -7.006 1.00 81.31 202 ALA A C 1
ATOM 1631 O O . ALA A 1 202 ? 9.750 -1.328 -7.092 1.00 81.31 202 ALA A O 1
ATOM 1632 N N . MET A 1 203 ? 8.673 -3.124 -6.266 1.00 75.94 203 MET A N 1
ATOM 1633 C CA . MET A 1 203 ? 9.740 -3.590 -5.385 1.00 75.94 203 MET A CA 1
ATOM 1634 C C . MET A 1 203 ? 10.207 -5.009 -5.715 1.00 75.94 203 MET A C 1
ATOM 1636 O O . MET A 1 203 ? 9.450 -5.973 -5.601 1.00 75.94 203 MET A O 1
ATOM 1640 N N . GLY A 1 204 ? 11.510 -5.164 -5.942 1.00 76.31 204 GLY A N 1
ATOM 1641 C CA . GLY A 1 204 ? 12.170 -6.462 -6.067 1.00 76.31 204 GLY A CA 1
ATOM 1642 C C . GLY A 1 204 ? 12.753 -6.697 -7.453 1.00 76.31 204 GLY A C 1
ATOM 1643 O O . GLY A 1 204 ? 12.935 -5.767 -8.235 1.00 76.31 204 GLY A O 1
ATOM 1644 N N . ASN A 1 205 ? 13.077 -7.958 -7.734 1.00 83.06 205 ASN A N 1
ATOM 1645 C CA . ASN A 1 205 ? 13.697 -8.340 -8.999 1.00 83.06 205 ASN A CA 1
ATOM 1646 C C . ASN A 1 205 ? 12.705 -8.220 -10.165 1.00 83.06 205 ASN A C 1
ATOM 1648 O O . ASN A 1 205 ? 11.517 -8.532 -9.970 1.00 83.06 205 ASN A O 1
ATOM 1652 N N . PRO A 1 206 ? 13.189 -7.835 -11.362 1.00 87.56 206 PRO A N 1
ATOM 1653 C CA . PRO A 1 206 ? 12.362 -7.771 -12.556 1.00 87.56 206 PRO A CA 1
ATOM 1654 C C . PRO A 1 206 ? 11.740 -9.133 -12.854 1.00 87.56 206 PRO A C 1
ATOM 1656 O O . PRO A 1 206 ? 12.366 -10.179 -12.661 1.00 87.56 206 PRO A O 1
ATOM 1659 N N . VAL A 1 207 ? 10.496 -9.115 -13.323 1.00 91.88 207 VAL A N 1
ATOM 1660 C CA . VAL A 1 207 ? 9.785 -10.318 -13.773 1.00 91.88 207 VAL A CA 1
ATOM 1661 C C . VAL A 1 207 ? 9.262 -10.111 -15.184 1.00 91.88 207 VAL A C 1
ATOM 1663 O O . VAL A 1 207 ? 8.729 -9.031 -15.450 1.00 91.88 207 VAL A O 1
ATOM 1666 N N . PRO A 1 208 ? 9.369 -11.108 -16.084 1.00 94.31 208 PRO A N 1
ATOM 1667 C CA . PRO A 1 208 ? 8.862 -10.985 -17.446 1.00 94.31 208 PRO A CA 1
ATOM 1668 C C . PRO A 1 208 ? 7.388 -10.578 -17.449 1.00 94.31 208 PRO A C 1
ATOM 1670 O O . PRO A 1 208 ? 6.530 -11.326 -16.986 1.00 94.31 208 PRO A O 1
ATOM 1673 N N . THR A 1 209 ? 7.111 -9.377 -17.952 1.00 96.31 209 THR A N 1
ATOM 1674 C CA . THR A 1 209 ? 5.767 -8.794 -17.969 1.00 96.31 209 THR A CA 1
ATOM 1675 C C . THR A 1 209 ? 5.431 -8.392 -19.399 1.00 96.31 209 THR A C 1
ATOM 1677 O O . THR A 1 209 ? 6.102 -7.510 -19.940 1.00 96.31 209 THR A O 1
ATOM 1680 N N . PRO A 1 210 ? 4.437 -9.024 -20.048 1.00 97.50 210 PRO A N 1
ATOM 1681 C CA . PRO A 1 210 ? 4.049 -8.648 -21.401 1.00 97.50 210 PRO A CA 1
ATOM 1682 C C . PRO A 1 210 ? 3.336 -7.284 -21.402 1.00 97.50 210 PRO A C 1
ATOM 1684 O O . PRO A 1 210 ? 2.727 -6.909 -20.399 1.00 97.50 210 PRO A O 1
ATOM 1687 N N . PRO A 1 211 ? 3.355 -6.547 -22.526 1.00 97.50 211 PRO A N 1
ATOM 1688 C CA . PRO A 1 211 ? 2.682 -5.252 -22.630 1.00 97.50 211 PRO A CA 1
ATOM 1689 C C . PRO A 1 211 ? 1.157 -5.372 -22.693 1.00 97.50 211 PRO A C 1
ATOM 1691 O O . PRO A 1 211 ? 0.469 -4.382 -22.477 1.00 97.50 211 PRO A O 1
ATOM 1694 N N . HIS A 1 212 ? 0.636 -6.570 -22.960 1.00 98.06 212 HIS A N 1
ATOM 1695 C CA . HIS A 1 212 ? -0.786 -6.880 -22.984 1.00 98.06 212 HIS A CA 1
ATOM 1696 C C . HIS A 1 212 ? -1.053 -8.148 -22.170 1.00 98.06 212 HIS A C 1
ATOM 1698 O O . HIS A 1 212 ? -0.356 -9.155 -22.336 1.00 98.06 212 HIS A O 1
ATOM 1704 N N . ILE A 1 213 ? -2.066 -8.104 -21.308 1.00 97.81 213 ILE A N 1
ATOM 1705 C CA . ILE A 1 213 ? -2.508 -9.231 -20.485 1.00 97.81 213 ILE A CA 1
ATOM 1706 C C . ILE A 1 213 ? -4.008 -9.453 -20.631 1.00 97.81 213 ILE A C 1
ATOM 1708 O O . ILE A 1 213 ? -4.781 -8.511 -20.768 1.00 97.81 213 ILE A O 1
ATOM 1712 N N . SER A 1 214 ? -4.408 -10.718 -20.555 1.00 98.00 214 SER A N 1
ATOM 1713 C CA . SER A 1 214 ? -5.801 -11.142 -20.644 1.00 98.00 214 SER A CA 1
ATOM 1714 C C . SER A 1 214 ? -6.127 -12.170 -19.563 1.00 98.00 214 SER A C 1
ATOM 1716 O O . SER A 1 214 ? -5.234 -12.855 -19.050 1.00 98.00 214 SER A O 1
ATOM 1718 N N . GLY A 1 215 ? -7.410 -12.289 -19.227 1.00 97.38 215 GLY A N 1
ATOM 1719 C CA . GLY A 1 215 ? -7.941 -13.291 -18.310 1.00 97.38 215 GLY A CA 1
ATOM 1720 C C . GLY A 1 215 ? -8.250 -12.720 -16.933 1.00 97.38 215 GLY A C 1
ATOM 1721 O O . GLY A 1 215 ? -8.898 -11.683 -16.823 1.00 97.38 215 GLY A O 1
ATOM 1722 N N . THR A 1 216 ? -7.847 -13.433 -15.877 1.00 98.38 216 THR A N 1
ATOM 1723 C CA . THR A 1 216 ? -8.010 -12.980 -14.486 1.00 98.38 216 THR A CA 1
ATOM 1724 C C . THR A 1 216 ? -6.725 -12.314 -14.005 1.00 98.38 216 THR A C 1
ATOM 1726 O O . THR A 1 216 ? -5.657 -12.918 -14.080 1.00 98.38 216 THR A O 1
ATOM 1729 N N . ILE A 1 217 ? -6.838 -11.104 -13.463 1.00 98.31 217 ILE A N 1
ATOM 1730 C CA . ILE A 1 217 ? -5.732 -10.303 -12.942 1.00 98.31 217 ILE A CA 1
ATOM 1731 C C . ILE A 1 217 ? -6.000 -10.001 -11.471 1.00 98.31 217 ILE A C 1
ATOM 1733 O O . ILE A 1 217 ? -7.047 -9.461 -11.113 1.00 98.31 217 ILE A O 1
ATOM 1737 N N . LEU A 1 218 ? -5.049 -10.356 -10.617 1.00 97.62 218 LEU A N 1
ATOM 1738 C CA . LEU A 1 218 ? -5.028 -10.012 -9.203 1.00 97.62 218 LEU A CA 1
ATOM 1739 C C . LEU A 1 218 ? -4.025 -8.871 -9.022 1.00 97.62 218 LEU A C 1
ATOM 1741 O O . LEU A 1 218 ? -2.907 -8.960 -9.526 1.00 97.62 218 LEU A O 1
ATOM 1745 N N . ILE A 1 219 ? -4.413 -7.813 -8.311 1.00 95.50 219 ILE A N 1
ATOM 1746 C CA . ILE A 1 219 ? -3.528 -6.679 -8.001 1.00 95.50 219 ILE A CA 1
ATOM 1747 C C . ILE A 1 219 ? -3.617 -6.364 -6.515 1.00 95.50 219 ILE A C 1
ATOM 1749 O O . ILE A 1 219 ? -4.713 -6.346 -5.938 1.00 95.50 219 ILE A O 1
ATOM 1753 N N . SER A 1 220 ? -2.469 -6.132 -5.884 1.00 93.31 220 SER A N 1
ATOM 1754 C CA . SER A 1 220 ? -2.415 -5.754 -4.477 1.00 93.31 220 SER A CA 1
ATOM 1755 C C . SER A 1 220 ? -2.955 -4.337 -4.269 1.00 93.31 220 SER A C 1
ATOM 1757 O O . SER A 1 220 ? -2.886 -3.466 -5.137 1.00 93.31 220 SER A O 1
ATOM 1759 N N . ALA A 1 221 ? -3.541 -4.088 -3.103 1.00 93.06 221 ALA A N 1
ATOM 1760 C CA . ALA A 1 221 ? -4.131 -2.794 -2.802 1.00 93.06 221 ALA A CA 1
ATOM 1761 C C . ALA A 1 221 ? -3.119 -1.646 -2.868 1.00 93.06 221 ALA A C 1
ATOM 1763 O O . ALA A 1 221 ? -3.472 -0.564 -3.334 1.00 93.06 221 ALA A O 1
ATOM 1764 N N . THR A 1 222 ? -1.882 -1.875 -2.424 1.00 90.06 222 THR A N 1
ATOM 1765 C CA . THR A 1 222 ? -0.841 -0.844 -2.447 1.00 90.06 222 THR A CA 1
ATOM 1766 C C . THR A 1 222 ? -0.418 -0.475 -3.861 1.00 90.06 222 THR A C 1
ATOM 1768 O O . THR A 1 222 ? -0.208 0.701 -4.150 1.00 90.06 222 THR A O 1
ATOM 1771 N N . GLU A 1 223 ? -0.397 -1.431 -4.774 1.00 90.38 223 GLU A N 1
ATOM 1772 C CA . GLU A 1 223 ? 0.053 -1.224 -6.153 1.00 90.38 223 GLU A CA 1
ATOM 1773 C C . GLU A 1 223 ? -0.996 -0.461 -6.991 1.00 90.38 223 GLU A C 1
ATOM 1775 O O . GLU A 1 223 ? -0.654 0.293 -7.903 1.00 90.38 223 GLU A O 1
ATOM 1780 N N . LEU A 1 224 ? -2.275 -0.507 -6.586 1.00 91.75 224 LEU A N 1
ATOM 1781 C CA . LEU A 1 224 ? -3.333 0.376 -7.106 1.00 91.75 224 LEU A CA 1
ATOM 1782 C C . LEU A 1 224 ? -3.237 1.828 -6.609 1.00 91.75 224 LEU A C 1
ATOM 1784 O O . LEU A 1 224 ? -3.961 2.698 -7.096 1.00 91.75 224 LEU A O 1
ATOM 1788 N N . THR A 1 225 ? -2.403 2.107 -5.610 1.00 91.56 225 THR A N 1
ATOM 1789 C CA . THR A 1 225 ? -2.248 3.450 -5.036 1.00 91.56 225 THR A CA 1
ATOM 1790 C C . THR A 1 225 ? -0.961 4.101 -5.530 1.00 91.56 225 THR A C 1
ATOM 1792 O O . THR A 1 225 ? -0.034 3.410 -5.947 1.00 91.56 225 THR A O 1
ATOM 1795 N N . PRO A 1 226 ? -0.855 5.439 -5.491 1.00 90.75 226 PRO A N 1
ATOM 1796 C CA . PRO A 1 226 ? 0.343 6.113 -5.978 1.00 90.75 226 PRO A CA 1
ATOM 1797 C C . PRO A 1 226 ? 1.564 5.961 -5.050 1.00 90.75 226 PRO A C 1
ATOM 1799 O O . PRO A 1 226 ? 2.614 6.496 -5.372 1.00 90.75 226 PRO A O 1
ATOM 1802 N N . GLU A 1 227 ? 1.455 5.254 -3.918 1.00 88.69 227 GLU A N 1
ATOM 1803 C CA . GLU A 1 227 ? 2.514 5.154 -2.895 1.00 88.69 227 GLU A CA 1
ATOM 1804 C C . GLU A 1 227 ? 3.835 4.573 -3.411 1.00 88.69 227 GLU A C 1
ATOM 1806 O O . GLU A 1 227 ? 4.902 5.009 -2.988 1.00 88.69 227 GLU A O 1
ATOM 1811 N N . LEU A 1 228 ? 3.779 3.592 -4.315 1.00 86.88 228 LEU A N 1
ATOM 1812 C CA . LEU A 1 228 ? 4.984 2.901 -4.790 1.00 86.88 228 LEU A CA 1
ATOM 1813 C C . LEU A 1 228 ? 5.468 3.365 -6.160 1.00 86.88 228 LEU A C 1
ATOM 1815 O O . LEU A 1 228 ? 6.668 3.370 -6.424 1.00 86.88 228 LEU A O 1
ATOM 1819 N N . TRP A 1 229 ? 4.538 3.746 -7.032 1.00 88.56 229 TRP A N 1
ATOM 1820 C CA . TRP A 1 229 ? 4.845 4.130 -8.409 1.00 88.56 229 TRP A CA 1
ATOM 1821 C C . TRP A 1 229 ? 4.822 5.634 -8.655 1.00 88.56 229 TRP A C 1
ATOM 1823 O O . TRP A 1 229 ? 5.331 6.098 -9.668 1.00 88.56 229 TRP A O 1
ATOM 1833 N N . GLY A 1 230 ? 4.237 6.402 -7.740 1.00 90.31 230 GLY A N 1
ATOM 1834 C CA . GLY A 1 230 ? 3.980 7.817 -7.925 1.00 90.31 230 GLY A CA 1
ATOM 1835 C C . GLY A 1 230 ? 2.576 8.111 -8.456 1.00 90.31 230 GLY A C 1
ATOM 1836 O O . GLY A 1 230 ? 1.760 7.214 -8.694 1.00 90.31 230 GLY A O 1
ATOM 1837 N N . PRO A 1 231 ? 2.250 9.404 -8.590 1.00 91.75 231 PRO A N 1
ATOM 1838 C CA . PRO A 1 231 ? 0.925 9.853 -8.988 1.00 91.75 231 PRO A CA 1
ATOM 1839 C C . PRO A 1 231 ? 0.638 9.637 -10.479 1.00 91.75 231 PRO A C 1
ATOM 1841 O O . PRO A 1 231 ? 1.528 9.635 -11.328 1.00 91.75 231 PRO A O 1
ATOM 1844 N N . GLY A 1 232 ? -0.655 9.541 -10.797 1.00 92.75 232 GLY A N 1
ATOM 1845 C CA . GLY A 1 232 ? -1.159 9.593 -12.167 1.00 92.75 232 GLY A CA 1
ATOM 1846 C C . GLY A 1 232 ? -0.505 8.567 -13.088 1.00 92.75 232 GLY A C 1
ATOM 1847 O O . GLY A 1 232 ? -0.438 7.386 -12.757 1.00 92.75 232 GLY A O 1
ATOM 1848 N N . VAL A 1 233 ? -0.052 9.036 -14.252 1.00 93.44 233 VAL A N 1
ATOM 1849 C CA . VAL A 1 233 ? 0.502 8.203 -15.333 1.00 93.44 233 VAL A CA 1
ATOM 1850 C C . VAL A 1 233 ? 1.806 7.489 -14.970 1.00 93.44 233 VAL A C 1
ATOM 1852 O O . VAL A 1 233 ? 2.208 6.596 -15.704 1.00 93.44 233 VAL A O 1
ATOM 1855 N N . LEU A 1 234 ? 2.442 7.837 -13.844 1.00 93.19 234 LEU A N 1
ATOM 1856 C CA . LEU A 1 234 ? 3.606 7.103 -13.342 1.00 93.19 234 LEU A CA 1
ATOM 1857 C C . LEU A 1 234 ? 3.222 5.738 -12.751 1.00 93.19 234 LEU A C 1
ATOM 1859 O O . LEU A 1 234 ? 4.069 4.852 -12.685 1.00 93.19 234 LEU A O 1
ATOM 1863 N N . ASN A 1 235 ? 1.957 5.537 -12.354 1.00 94.00 235 ASN A N 1
ATOM 1864 C CA . ASN A 1 235 ? 1.476 4.237 -11.898 1.00 94.00 235 ASN A CA 1
ATOM 1865 C C . ASN A 1 235 ? 1.073 3.347 -13.095 1.00 94.00 235 ASN A C 1
ATOM 1867 O O . ASN A 1 235 ? 0.055 3.624 -13.739 1.00 94.00 235 ASN A O 1
ATOM 1871 N N . PRO A 1 236 ? 1.790 2.237 -13.368 1.00 94.50 236 PRO A N 1
ATOM 1872 C CA . PRO A 1 236 ? 1.485 1.347 -14.488 1.00 94.50 236 PRO A CA 1
ATOM 1873 C C . PRO A 1 236 ? 0.135 0.625 -14.349 1.00 94.50 236 PRO A C 1
ATOM 1875 O O . PRO A 1 236 ? -0.426 0.155 -15.340 1.00 94.50 236 PRO A O 1
ATOM 1878 N N . TYR A 1 237 ? -0.419 0.576 -13.138 1.00 95.25 237 TYR A N 1
ATOM 1879 C CA . TYR A 1 237 ? -1.710 -0.022 -12.813 1.00 95.25 237 TYR A CA 1
ATOM 1880 C C . TYR A 1 237 ? -2.833 1.013 -12.638 1.00 95.25 237 TYR A C 1
ATOM 1882 O O . TYR A 1 237 ? -3.936 0.659 -12.212 1.00 95.25 237 TYR A O 1
ATOM 1890 N N . LEU A 1 238 ? -2.611 2.282 -13.014 1.00 94.62 238 LEU A N 1
ATOM 1891 C CA . LEU A 1 238 ? -3.591 3.369 -12.868 1.00 94.62 238 LEU A CA 1
ATOM 1892 C C . LEU A 1 238 ? -4.976 3.015 -13.430 1.00 94.62 238 LEU A C 1
ATOM 1894 O O . LEU A 1 238 ? -5.998 3.330 -12.817 1.00 94.62 238 LEU A O 1
ATOM 1898 N N . GLN A 1 239 ? -5.027 2.335 -14.578 1.00 95.06 239 GLN A N 1
ATOM 1899 C CA . GLN A 1 239 ? -6.291 1.949 -15.210 1.00 95.06 239 GLN A CA 1
ATOM 1900 C C . GLN A 1 239 ? -7.155 1.037 -14.328 1.00 95.06 239 GLN A C 1
ATOM 1902 O O . GLN A 1 239 ? -8.380 1.090 -14.411 1.00 95.06 239 GLN A O 1
ATOM 1907 N N . PHE A 1 240 ? -6.536 0.216 -13.477 1.00 95.88 240 PHE A N 1
ATOM 1908 C CA . PHE A 1 240 ? -7.233 -0.663 -12.543 1.00 95.88 240 PHE A CA 1
ATOM 1909 C C . PHE A 1 240 ? -7.729 0.129 -11.332 1.00 95.88 240 PHE A C 1
ATOM 1911 O O . PHE A 1 240 ? -8.856 -0.069 -10.883 1.00 95.88 240 PHE A O 1
ATOM 1918 N N . ALA A 1 241 ? -6.939 1.101 -10.862 1.00 90.56 241 ALA A N 1
ATOM 1919 C CA . ALA A 1 241 ? -7.309 1.991 -9.760 1.00 90.56 241 ALA A CA 1
ATOM 1920 C C . ALA A 1 241 ? -8.536 2.869 -10.079 1.00 90.56 241 ALA A C 1
ATOM 1922 O O . ALA A 1 241 ? -9.296 3.243 -9.183 1.00 90.56 241 ALA A O 1
ATOM 1923 N N . GLN A 1 242 ? -8.745 3.183 -11.362 1.00 90.19 242 GLN A N 1
ATOM 1924 C CA . GLN A 1 242 ? -9.882 3.966 -11.859 1.00 90.19 242 GLN A CA 1
ATOM 1925 C C . GLN A 1 242 ? -11.142 3.128 -12.122 1.00 90.19 242 GLN A C 1
ATOM 1927 O O . GLN A 1 242 ? -12.207 3.685 -12.398 1.00 90.19 242 GLN A O 1
ATOM 1932 N N . ARG A 1 243 ? -11.048 1.799 -12.029 1.00 93.44 243 ARG A N 1
ATOM 1933 C CA . ARG A 1 243 ? -12.157 0.876 -12.277 1.00 93.44 243 ARG A CA 1
ATOM 1934 C C . ARG A 1 243 ? -12.698 0.315 -10.968 1.00 93.44 243 ARG A C 1
ATOM 1936 O O . ARG A 1 243 ? -12.025 0.265 -9.939 1.00 93.44 243 ARG A O 1
ATOM 1943 N N . ARG A 1 244 ? -13.956 -0.124 -11.001 1.00 94.69 244 ARG A N 1
ATOM 1944 C CA . ARG A 1 244 ? -14.500 -0.957 -9.928 1.00 94.69 244 ARG A CA 1
ATOM 1945 C C . ARG A 1 244 ? -13.957 -2.378 -10.128 1.00 94.69 244 ARG A C 1
ATOM 1947 O O . ARG A 1 244 ? -14.118 -2.889 -11.231 1.00 94.69 244 ARG A O 1
ATOM 1954 N N . PRO A 1 245 ? -13.344 -3.004 -9.110 1.00 96.94 245 PRO A N 1
ATOM 1955 C CA . PRO A 1 245 ? -12.893 -4.384 -9.231 1.00 96.94 245 PRO A CA 1
ATOM 1956 C C . PRO A 1 245 ? -14.090 -5.332 -9.350 1.00 96.94 245 PRO A C 1
ATOM 1958 O O . PRO A 1 245 ? -15.153 -5.069 -8.773 1.00 96.94 245 PRO A O 1
ATOM 1961 N N . ASP A 1 246 ? -13.901 -6.430 -10.077 1.00 97.81 246 ASP A N 1
ATOM 1962 C CA . ASP A 1 246 ? -14.902 -7.489 -10.224 1.00 97.81 246 ASP A CA 1
ATOM 1963 C C . ASP A 1 246 ? -15.087 -8.260 -8.916 1.00 97.81 246 ASP A C 1
ATOM 1965 O O . ASP A 1 246 ? -16.181 -8.741 -8.627 1.00 97.81 246 ASP A O 1
ATOM 1969 N N . ASP A 1 247 ? -14.023 -8.360 -8.115 1.00 97.31 247 ASP A N 1
ATOM 1970 C CA . ASP A 1 247 ? -14.057 -8.974 -6.792 1.00 97.31 247 ASP A CA 1
ATOM 1971 C C . ASP A 1 247 ? -12.973 -8.417 -5.854 1.00 97.31 247 ASP A C 1
ATOM 1973 O O . ASP A 1 247 ? -12.044 -7.719 -6.274 1.00 97.31 247 ASP A O 1
ATOM 1977 N N . SER A 1 248 ? -13.067 -8.744 -4.565 1.00 95.69 248 SER A N 1
ATOM 1978 C CA . SER A 1 248 ? -12.051 -8.420 -3.567 1.00 95.69 248 SER A CA 1
ATOM 1979 C C . SER A 1 248 ? -11.742 -9.617 -2.678 1.00 95.69 248 SER A C 1
ATOM 1981 O O . SER A 1 248 ? -12.611 -10.195 -2.029 1.00 95.69 248 SER A O 1
ATOM 1983 N N . ILE A 1 249 ? -10.456 -9.930 -2.575 1.00 96.19 249 ILE A N 1
ATOM 1984 C CA . ILE A 1 249 ? -9.932 -10.978 -1.713 1.00 96.19 249 ILE A CA 1
ATOM 1985 C C . ILE A 1 249 ? -9.362 -10.305 -0.466 1.00 96.19 249 ILE A C 1
ATOM 1987 O O . ILE A 1 249 ? -8.414 -9.514 -0.522 1.00 96.19 249 ILE A O 1
ATOM 1991 N N . ALA A 1 250 ? -9.960 -10.622 0.684 1.00 94.75 250 ALA A N 1
ATOM 1992 C CA . ALA A 1 250 ? -9.494 -10.183 1.998 1.00 94.75 250 ALA A CA 1
ATOM 1993 C C . ALA A 1 250 ? -9.277 -8.657 2.133 1.00 94.75 250 ALA A C 1
ATOM 1995 O O . ALA A 1 250 ? -8.430 -8.229 2.914 1.00 94.75 250 ALA A O 1
ATOM 1996 N N . ASN A 1 251 ? -10.043 -7.837 1.397 1.00 93.88 251 ASN A N 1
ATOM 1997 C CA . ASN A 1 251 ? -9.956 -6.368 1.375 1.00 93.88 251 ASN A CA 1
ATOM 1998 C C . ASN A 1 251 ? -8.547 -5.808 1.086 1.00 93.88 251 ASN A C 1
ATOM 2000 O O . ASN A 1 251 ? -8.230 -4.697 1.509 1.00 93.88 251 ASN A O 1
ATOM 2004 N N . GLY A 1 252 ? -7.690 -6.569 0.402 1.00 93.00 252 GLY A N 1
ATOM 2005 C CA . GLY A 1 252 ? -6.353 -6.085 0.049 1.00 93.00 252 GLY A CA 1
ATOM 2006 C C . GLY A 1 252 ? -5.719 -6.709 -1.191 1.00 93.00 252 GLY A C 1
ATOM 2007 O O . GLY A 1 252 ? -4.618 -6.318 -1.554 1.00 93.00 252 GLY A O 1
ATOM 2008 N N . ILE A 1 253 ? -6.412 -7.633 -1.859 1.00 95.50 253 ILE A N 1
ATOM 2009 C CA . ILE A 1 253 ? -6.145 -8.007 -3.250 1.00 95.50 253 ILE A CA 1
ATOM 2010 C C . ILE A 1 253 ? -7.444 -7.785 -4.025 1.00 95.50 253 ILE A C 1
ATOM 2012 O O . ILE A 1 253 ? -8.528 -8.137 -3.549 1.00 95.50 253 ILE A O 1
ATOM 2016 N N . PHE A 1 254 ? -7.347 -7.188 -5.204 1.00 96.75 254 PHE A N 1
ATOM 2017 C CA . PHE A 1 254 ? -8.485 -6.885 -6.063 1.00 96.75 254 PHE A CA 1
ATOM 2018 C C . PHE A 1 254 ? -8.412 -7.699 -7.345 1.00 96.75 254 PHE A C 1
ATOM 2020 O O . PHE A 1 254 ? -7.332 -7.884 -7.903 1.00 96.75 254 PHE A O 1
ATOM 2027 N N . VAL A 1 255 ? -9.566 -8.201 -7.779 1.00 98.19 255 VAL A N 1
ATOM 2028 C CA . VAL A 1 255 ? -9.690 -9.072 -8.947 1.00 98.19 255 VAL A CA 1
ATOM 2029 C C . VAL A 1 255 ? -10.293 -8.279 -10.094 1.00 98.19 255 VAL A C 1
ATOM 2031 O O . VAL A 1 255 ? -11.319 -7.617 -9.924 1.00 98.19 255 VAL A O 1
ATOM 2034 N N . PHE A 1 256 ? -9.668 -8.388 -11.257 1.00 98.38 256 PHE A N 1
ATOM 2035 C CA . PHE A 1 256 ? -10.121 -7.812 -12.514 1.00 98.38 256 PHE A CA 1
ATOM 2036 C C . PHE A 1 256 ? -10.169 -8.902 -13.584 1.00 98.38 256 PHE A C 1
ATOM 2038 O O . PHE A 1 256 ? -9.335 -9.810 -13.590 1.00 98.38 256 PHE A O 1
ATOM 2045 N N . ARG A 1 257 ? -11.145 -8.826 -14.487 1.00 98.00 257 ARG A N 1
ATOM 2046 C CA . ARG A 1 257 ? -11.302 -9.748 -15.613 1.00 98.00 257 ARG A CA 1
ATOM 2047 C C . ARG A 1 257 ? -11.383 -8.983 -16.926 1.00 98.00 257 ARG A C 1
ATOM 2049 O O . ARG A 1 257 ? -12.105 -7.994 -17.025 1.00 98.00 257 ARG A O 1
ATOM 2056 N N . GLY A 1 258 ? -10.664 -9.462 -17.934 1.00 97.25 258 GLY A N 1
ATOM 2057 C CA . GLY A 1 258 ? -10.684 -8.894 -19.283 1.00 97.25 258 GLY A CA 1
ATOM 2058 C C . GLY A 1 258 ? -9.292 -8.716 -19.871 1.00 97.25 258 GLY A C 1
ATOM 2059 O O . GLY A 1 258 ? -8.348 -9.377 -19.442 1.00 97.25 258 GLY A O 1
ATOM 2060 N N . ASP A 1 259 ? -9.202 -7.811 -20.839 1.00 97.94 259 ASP A N 1
ATOM 2061 C CA . ASP A 1 259 ? -8.011 -7.526 -21.634 1.00 97.94 259 ASP A CA 1
ATOM 2062 C C . ASP A 1 259 ? -7.477 -6.128 -21.306 1.00 97.94 259 ASP A C 1
ATOM 2064 O O . ASP A 1 259 ? -8.233 -5.148 -21.268 1.00 97.94 259 ASP A O 1
ATOM 2068 N N . PHE A 1 260 ? -6.176 -6.036 -21.034 1.00 97.75 260 PHE A N 1
ATOM 2069 C CA . PHE A 1 260 ? -5.544 -4.822 -20.530 1.00 97.75 260 PHE A CA 1
ATOM 2070 C C . PHE A 1 260 ? -4.155 -4.626 -21.128 1.00 97.75 260 PHE A C 1
ATOM 2072 O O . PHE A 1 260 ? -3.294 -5.503 -21.043 1.00 97.75 260 PHE A O 1
ATOM 2079 N N . ASP A 1 261 ? -3.916 -3.425 -21.644 1.00 97.81 261 ASP A N 1
ATOM 2080 C CA . ASP A 1 261 ? -2.582 -2.977 -22.029 1.00 97.81 261 ASP A CA 1
ATOM 2081 C C . ASP A 1 261 ? -1.873 -2.395 -20.806 1.00 97.81 261 ASP A C 1
ATOM 2083 O O . ASP A 1 261 ? -2.338 -1.422 -20.216 1.00 97.81 261 ASP A O 1
ATOM 2087 N N . ILE A 1 262 ? -0.735 -2.967 -20.427 1.00 97.06 262 ILE A N 1
ATOM 2088 C CA . ILE A 1 262 ? 0.126 -2.518 -19.323 1.00 97.06 262 ILE A CA 1
ATOM 2089 C C . ILE A 1 262 ? 1.545 -2.176 -19.823 1.00 97.06 262 ILE A C 1
ATOM 2091 O O . ILE A 1 262 ? 2.539 -2.675 -19.283 1.00 97.06 262 ILE A O 1
ATOM 2095 N N . PRO A 1 263 ? 1.678 -1.315 -20.852 1.00 97.38 263 PRO A N 1
ATOM 2096 C CA . PRO A 1 263 ? 2.955 -1.070 -21.517 1.00 97.38 263 PRO A CA 1
ATOM 2097 C C . PRO A 1 263 ? 4.004 -0.482 -20.573 1.00 97.38 263 PRO A C 1
ATOM 2099 O O . PRO A 1 263 ? 5.171 -0.837 -20.682 1.00 97.38 263 PRO A O 1
ATOM 2102 N N . LEU A 1 264 ? 3.604 0.338 -19.594 1.00 96.38 264 LEU A N 1
ATOM 2103 C CA . LEU A 1 264 ? 4.532 0.896 -18.608 1.00 96.38 264 LEU A CA 1
ATOM 2104 C C . LEU A 1 264 ? 5.083 -0.175 -17.649 1.00 96.38 264 LEU A C 1
ATOM 2106 O O . LEU A 1 264 ? 6.280 -0.180 -17.381 1.00 96.38 264 LEU A O 1
ATOM 2110 N N . ALA A 1 265 ? 4.260 -1.121 -17.174 1.00 95.62 265 ALA A N 1
ATOM 2111 C CA . ALA A 1 265 ? 4.752 -2.236 -16.350 1.00 95.62 265 ALA A CA 1
ATOM 2112 C C . ALA A 1 265 ? 5.741 -3.108 -17.139 1.00 95.62 265 ALA A C 1
ATOM 2114 O O . ALA A 1 265 ? 6.780 -3.511 -16.616 1.00 95.62 265 ALA A O 1
ATOM 2115 N N . SER A 1 266 ? 5.429 -3.368 -18.412 1.00 97.19 266 SER A N 1
ATOM 2116 C CA . SER A 1 266 ? 6.309 -4.100 -19.323 1.00 97.19 266 SER A CA 1
ATOM 2117 C C . SER A 1 266 ? 7.609 -3.333 -19.599 1.00 97.19 266 SER A C 1
ATOM 2119 O O . SER A 1 266 ? 8.689 -3.911 -19.502 1.00 97.19 266 SER A O 1
ATOM 2121 N N . ALA A 1 267 ? 7.543 -2.017 -19.819 1.00 97.19 267 ALA A N 1
ATOM 2122 C CA . ALA A 1 267 ? 8.716 -1.165 -19.989 1.00 97.19 267 ALA A CA 1
ATOM 2123 C C . ALA A 1 267 ? 9.652 -1.227 -18.773 1.00 97.19 267 ALA A C 1
ATOM 2125 O O . ALA A 1 267 ? 10.851 -1.445 -18.931 1.00 97.19 267 ALA A O 1
ATOM 2126 N N . VAL A 1 268 ? 9.106 -1.119 -17.555 1.00 94.81 268 VAL A N 1
ATOM 2127 C CA . VAL A 1 268 ? 9.886 -1.235 -16.309 1.00 94.81 268 VAL A CA 1
ATOM 2128 C C . VAL A 1 268 ? 10.471 -2.637 -16.135 1.00 94.81 268 VAL A C 1
ATOM 2130 O O . VAL A 1 268 ? 11.599 -2.769 -15.669 1.00 94.81 268 VAL A O 1
ATOM 2133 N N . SER A 1 269 ? 9.740 -3.685 -16.524 1.00 95.69 269 SER A N 1
ATOM 2134 C CA . SER A 1 269 ? 10.243 -5.064 -16.520 1.00 95.69 269 SER A CA 1
ATOM 2135 C C . SER A 1 269 ? 11.478 -5.217 -17.417 1.00 95.69 269 SER A C 1
ATOM 2137 O O . SER A 1 269 ? 12.522 -5.685 -16.953 1.00 95.69 269 SER A O 1
ATOM 2139 N N . HIS A 1 270 ? 11.394 -4.740 -18.663 1.00 97.50 270 HIS A N 1
ATOM 2140 C CA . HIS A 1 270 ? 12.499 -4.749 -19.624 1.00 97.50 270 HIS A CA 1
ATOM 2141 C C . HIS A 1 270 ? 13.675 -3.869 -19.168 1.00 97.50 270 HIS A C 1
ATOM 2143 O O . HIS A 1 270 ? 14.832 -4.284 -19.247 1.00 97.50 270 HIS A O 1
ATOM 2149 N N . ALA A 1 271 ? 13.401 -2.690 -18.600 1.00 95.62 271 ALA A N 1
ATOM 2150 C CA . ALA A 1 271 ? 14.436 -1.846 -18.010 1.00 95.62 271 ALA A CA 1
ATOM 2151 C C . ALA A 1 271 ? 15.138 -2.562 -16.841 1.00 95.62 271 ALA A C 1
ATOM 2153 O O . ALA A 1 271 ? 16.362 -2.640 -16.791 1.00 95.62 271 ALA A O 1
ATOM 2154 N N . GLY A 1 272 ? 14.390 -3.190 -15.935 1.00 93.81 272 GLY A N 1
ATOM 2155 C CA . GLY A 1 272 ? 14.984 -3.981 -14.860 1.00 93.81 272 GLY A CA 1
ATOM 2156 C C . GLY A 1 272 ? 15.860 -5.127 -15.385 1.00 93.81 272 GLY A C 1
ATOM 2157 O O . GLY A 1 272 ? 16.958 -5.338 -14.869 1.00 93.81 272 GLY A O 1
ATOM 2158 N N . ALA A 1 273 ? 15.432 -5.824 -16.443 1.00 95.25 273 ALA A N 1
ATOM 2159 C CA . ALA A 1 273 ? 16.220 -6.880 -17.084 1.00 95.25 273 ALA A CA 1
ATOM 2160 C C . ALA A 1 273 ? 17.532 -6.347 -17.692 1.00 95.25 273 ALA A C 1
ATOM 2162 O O . ALA A 1 273 ? 18.602 -6.910 -17.439 1.00 95.25 273 ALA A O 1
ATOM 2163 N N . ALA A 1 274 ? 17.481 -5.227 -18.423 1.00 96.38 274 ALA A N 1
ATOM 2164 C CA . ALA A 1 274 ? 18.667 -4.542 -18.941 1.00 96.38 274 ALA A CA 1
ATOM 2165 C C . ALA A 1 274 ? 19.627 -4.121 -17.814 1.00 96.38 274 ALA A C 1
ATOM 2167 O O . ALA A 1 274 ? 20.840 -4.323 -17.917 1.00 96.38 274 ALA A O 1
ATOM 2168 N N . TRP A 1 275 ? 19.094 -3.598 -16.706 1.00 94.62 275 TRP A N 1
ATOM 2169 C CA . TRP A 1 275 ? 19.890 -3.216 -15.543 1.00 94.62 275 TRP A CA 1
ATOM 2170 C C . TRP A 1 275 ? 20.579 -4.429 -14.910 1.00 94.62 275 TRP A C 1
ATOM 2172 O O . TRP A 1 275 ? 21.772 -4.360 -14.611 1.00 94.62 275 TRP A O 1
ATOM 2182 N N . SER A 1 276 ? 19.873 -5.555 -14.754 1.00 93.88 276 SER A N 1
ATOM 2183 C CA . SER A 1 276 ? 20.455 -6.801 -14.239 1.00 93.88 276 SER A CA 1
ATOM 2184 C C . SER A 1 276 ? 21.547 -7.362 -15.153 1.00 93.88 276 SER A C 1
ATOM 2186 O O . SER A 1 276 ? 22.556 -7.855 -14.655 1.00 93.88 276 SER A O 1
ATOM 2188 N N . LEU A 1 277 ? 21.397 -7.259 -16.476 1.00 95.12 277 LEU A N 1
ATOM 2189 C CA . LEU A 1 277 ? 22.426 -7.683 -17.433 1.00 95.12 277 LEU A CA 1
ATOM 2190 C C . LEU A 1 277 ? 23.693 -6.821 -17.351 1.00 95.12 277 LEU A C 1
ATOM 2192 O O . LEU A 1 277 ? 24.799 -7.348 -17.474 1.00 95.12 277 LEU A O 1
ATOM 2196 N N . LEU A 1 278 ? 23.545 -5.514 -17.118 1.00 93.50 278 LEU A N 1
ATOM 2197 C CA . LEU A 1 278 ? 24.672 -4.593 -16.963 1.00 93.50 278 LEU A CA 1
ATOM 2198 C C . LEU A 1 278 ? 25.373 -4.701 -15.606 1.00 93.50 278 LEU A C 1
ATOM 2200 O O . LEU A 1 278 ? 26.597 -4.587 -15.553 1.00 93.50 278 LEU A O 1
ATOM 2204 N N . ASN A 1 279 ? 24.607 -4.867 -14.525 1.00 90.25 279 ASN A N 1
ATOM 2205 C CA . ASN A 1 279 ? 25.088 -4.688 -13.151 1.00 90.25 279 ASN A CA 1
ATOM 2206 C C . ASN A 1 279 ? 25.101 -5.979 -12.320 1.00 90.25 279 ASN A C 1
ATOM 2208 O O . ASN A 1 279 ? 25.549 -5.961 -11.178 1.00 90.25 279 ASN A O 1
ATOM 2212 N N . GLY A 1 280 ? 24.622 -7.102 -12.863 1.00 85.31 280 GLY A N 1
ATOM 2213 C CA . GLY A 1 280 ? 24.595 -8.387 -12.157 1.00 85.31 280 GLY A CA 1
ATOM 2214 C C . GLY A 1 280 ? 25.974 -9.021 -11.947 1.00 85.31 280 GLY A C 1
ATOM 2215 O O . GLY A 1 280 ? 26.119 -9.872 -11.076 1.00 85.31 280 GLY A O 1
ATOM 2216 N N . ASN A 1 281 ? 26.983 -8.592 -12.711 1.00 83.75 281 ASN A N 1
ATOM 2217 C CA . ASN A 1 281 ? 28.374 -9.033 -12.609 1.00 83.75 281 ASN A CA 1
ATOM 2218 C C . ASN A 1 281 ? 29.301 -7.812 -12.509 1.00 83.75 281 ASN A C 1
ATOM 2220 O O . ASN A 1 281 ? 29.045 -6.803 -13.163 1.00 83.75 281 ASN A O 1
ATOM 2224 N N . ASP A 1 282 ? 30.440 -7.939 -11.815 1.00 82.00 282 ASP A N 1
ATOM 2225 C CA . ASP A 1 282 ? 31.455 -6.868 -11.713 1.00 82.00 282 ASP A CA 1
ATOM 2226 C C . ASP A 1 282 ? 31.928 -6.352 -13.085 1.00 82.00 282 ASP A C 1
ATOM 2228 O O . ASP A 1 282 ? 32.295 -5.184 -13.242 1.00 82.00 282 ASP A O 1
ATOM 2232 N N . LYS A 1 283 ? 31.940 -7.235 -14.092 1.00 89.38 283 LYS A N 1
ATOM 2233 C CA . LYS A 1 283 ? 32.237 -6.912 -15.491 1.00 89.38 283 LYS A CA 1
ATOM 2234 C C . LYS A 1 283 ? 31.262 -7.656 -16.414 1.00 89.38 283 LYS A C 1
ATOM 2236 O O . LYS A 1 283 ? 31.424 -8.867 -16.581 1.00 89.38 283 LYS A O 1
ATOM 2241 N N . PRO A 1 284 ? 30.267 -6.978 -17.012 1.00 91.12 284 PRO A N 1
ATOM 2242 C CA . PRO A 1 284 ? 29.380 -7.607 -17.983 1.00 91.12 284 PRO A CA 1
ATOM 2243 C C . PRO A 1 284 ? 30.147 -7.946 -19.269 1.00 91.12 284 PRO A C 1
ATOM 2245 O O . PRO A 1 284 ? 31.009 -7.189 -19.714 1.00 91.12 284 PRO A O 1
ATOM 2248 N N . THR A 1 285 ? 29.839 -9.097 -19.861 1.00 94.50 285 THR A N 1
ATOM 2249 C CA . THR A 1 285 ? 30.393 -9.522 -21.157 1.00 94.50 285 THR A CA 1
ATOM 2250 C C . THR A 1 285 ? 29.772 -8.736 -22.312 1.00 94.50 285 THR A C 1
ATOM 2252 O O . THR A 1 285 ? 28.646 -8.255 -22.198 1.00 94.50 285 THR A O 1
ATOM 2255 N N . ASP A 1 286 ? 30.435 -8.683 -23.471 1.00 94.12 286 ASP A N 1
ATOM 2256 C CA . ASP A 1 286 ? 29.879 -8.033 -24.671 1.00 94.12 286 ASP A CA 1
ATOM 2257 C C . ASP A 1 286 ? 28.511 -8.606 -25.071 1.00 94.12 286 ASP A C 1
ATOM 2259 O O . ASP A 1 286 ? 27.632 -7.883 -25.533 1.00 94.12 286 ASP A O 1
ATOM 2263 N N . THR A 1 287 ? 28.295 -9.908 -24.853 1.00 95.69 287 THR A N 1
ATOM 2264 C CA . THR A 1 287 ? 26.990 -10.543 -25.095 1.00 95.69 287 THR A CA 1
ATOM 2265 C C . THR A 1 287 ? 25.923 -9.979 -24.158 1.00 95.69 287 THR A C 1
ATOM 2267 O O . THR A 1 287 ? 24.847 -9.612 -24.622 1.00 95.69 287 THR A O 1
ATOM 2270 N N . GLN A 1 288 ? 26.229 -9.841 -22.865 1.00 96.19 288 GLN A N 1
ATOM 2271 C CA . GLN A 1 288 ? 25.305 -9.259 -21.887 1.00 96.19 288 GLN A CA 1
ATOM 2272 C C . GLN A 1 288 ? 25.014 -7.786 -22.177 1.00 96.19 288 GLN A C 1
ATOM 2274 O O . GLN A 1 288 ? 23.866 -7.371 -22.077 1.00 96.19 288 GLN A O 1
ATOM 2279 N N . ILE A 1 289 ? 26.018 -7.002 -22.584 1.00 96.75 289 ILE A N 1
ATOM 2280 C CA . ILE A 1 289 ? 25.822 -5.588 -22.934 1.00 96.75 289 ILE A CA 1
ATOM 2281 C C . ILE A 1 289 ? 24.925 -5.463 -24.178 1.00 96.75 289 ILE A C 1
ATOM 2283 O O . ILE A 1 289 ? 24.027 -4.625 -24.206 1.00 96.75 289 ILE A O 1
ATOM 2287 N N . ASN A 1 290 ? 25.113 -6.318 -25.189 1.00 97.19 290 ASN A N 1
ATOM 2288 C CA . ASN A 1 290 ? 24.250 -6.330 -26.374 1.00 97.19 290 ASN A CA 1
ATOM 2289 C C . ASN A 1 290 ? 22.819 -6.790 -26.056 1.00 97.19 290 ASN A C 1
ATOM 2291 O O . ASN A 1 290 ? 21.868 -6.217 -26.579 1.00 97.19 290 ASN A O 1
ATOM 2295 N N . GLN A 1 291 ? 22.644 -7.778 -25.175 1.00 97.56 291 GLN A N 1
ATOM 2296 C CA . GLN A 1 291 ? 21.317 -8.167 -24.684 1.00 97.56 291 GLN A CA 1
ATOM 2297 C C . GLN A 1 291 ? 20.660 -7.026 -23.900 1.00 97.56 291 GLN A C 1
ATOM 2299 O O . GLN A 1 291 ? 19.501 -6.709 -24.144 1.00 97.56 291 GLN A O 1
ATOM 2304 N N . ALA A 1 292 ? 21.415 -6.345 -23.032 1.00 97.81 292 ALA A N 1
ATOM 2305 C CA . ALA A 1 292 ? 20.925 -5.190 -22.288 1.00 97.81 292 ALA A CA 1
ATOM 2306 C C . ALA A 1 292 ? 20.482 -4.057 -23.221 1.00 97.81 292 ALA A C 1
ATOM 2308 O O . ALA A 1 292 ? 19.521 -3.358 -22.918 1.00 97.81 292 ALA A O 1
ATOM 2309 N N . LEU A 1 293 ? 21.147 -3.890 -24.370 1.00 98.44 293 LEU A N 1
ATOM 2310 C CA . LEU A 1 293 ? 20.751 -2.897 -25.367 1.00 98.44 293 LEU A CA 1
ATOM 2311 C C . LEU A 1 293 ? 19.381 -3.227 -25.959 1.00 98.44 293 LEU A C 1
ATOM 2313 O O . LEU A 1 293 ? 18.552 -2.329 -26.069 1.00 98.44 293 LEU A O 1
ATOM 2317 N N . VAL A 1 294 ? 19.144 -4.491 -26.318 1.00 98.38 294 VAL A N 1
ATOM 2318 C CA . VAL A 1 294 ? 17.848 -4.939 -26.851 1.00 98.38 294 VAL A CA 1
ATOM 2319 C C . VAL A 1 294 ? 16.744 -4.701 -25.822 1.00 98.38 294 VAL A C 1
ATOM 2321 O O . VAL A 1 294 ? 15.738 -4.073 -26.138 1.00 98.38 294 VAL A O 1
ATOM 2324 N N . GLU A 1 295 ? 16.964 -5.130 -24.581 1.00 98.25 295 GLU A N 1
ATOM 2325 C CA . GLU A 1 295 ? 16.022 -4.939 -23.473 1.00 98.25 295 GLU A CA 1
ATOM 2326 C C . GLU A 1 295 ? 15.727 -3.446 -23.219 1.00 98.25 295 GLU A C 1
ATOM 2328 O O . GLU A 1 295 ? 14.568 -3.039 -23.143 1.00 98.25 295 GLU A O 1
ATOM 2333 N N . ALA A 1 296 ? 16.754 -2.589 -23.186 1.00 98.25 296 ALA A N 1
ATOM 2334 C CA . ALA A 1 296 ? 16.583 -1.150 -22.982 1.00 98.25 296 ALA A CA 1
ATOM 2335 C C . ALA A 1 296 ? 15.858 -0.459 -24.153 1.00 98.25 296 ALA A C 1
ATOM 2337 O O . ALA A 1 296 ? 15.048 0.444 -23.942 1.00 98.25 296 ALA A O 1
ATOM 2338 N N . GLN A 1 297 ? 16.108 -0.889 -25.394 1.00 98.44 297 GLN A N 1
ATOM 2339 C CA . GLN A 1 297 ? 15.393 -0.386 -26.569 1.00 98.44 297 GLN A CA 1
ATOM 2340 C C . GLN A 1 297 ? 13.912 -0.773 -26.538 1.00 98.44 297 GLN A C 1
ATOM 2342 O O . GLN A 1 297 ? 13.062 0.067 -26.835 1.00 98.44 297 GLN A O 1
ATOM 2347 N N . ILE A 1 298 ? 13.598 -2.011 -26.137 1.00 98.38 298 ILE A N 1
ATOM 2348 C CA . ILE A 1 298 ? 12.213 -2.453 -25.943 1.00 98.38 298 ILE A CA 1
ATOM 2349 C C . ILE A 1 298 ? 11.547 -1.597 -24.861 1.00 98.38 298 ILE A C 1
ATOM 2351 O O . ILE A 1 298 ? 10.473 -1.048 -25.113 1.00 98.38 298 ILE A O 1
ATOM 2355 N N . ALA A 1 299 ? 12.203 -1.406 -23.713 1.00 97.81 299 ALA A N 1
ATOM 2356 C CA . ALA A 1 299 ? 11.680 -0.598 -22.612 1.00 97.81 299 ALA A CA 1
ATOM 2357 C C . ALA A 1 299 ? 11.281 0.819 -23.058 1.00 97.81 299 ALA A C 1
ATOM 2359 O O . ALA A 1 299 ? 10.153 1.252 -22.819 1.00 97.81 299 ALA A O 1
ATOM 2360 N N . VAL A 1 300 ? 12.169 1.514 -23.776 1.00 97.94 300 VAL A N 1
ATOM 2361 C CA . VAL A 1 300 ? 11.881 2.852 -24.317 1.00 97.94 300 VAL A CA 1
ATOM 2362 C C . VAL A 1 300 ? 10.772 2.810 -25.371 1.00 97.94 300 VAL A C 1
ATOM 2364 O O . VAL A 1 300 ? 9.907 3.677 -25.367 1.00 97.94 300 VAL A O 1
ATOM 2367 N N . SER A 1 301 ? 10.738 1.800 -26.247 1.00 98.00 301 SER A N 1
ATOM 2368 C CA . SER A 1 301 ? 9.697 1.701 -27.284 1.00 98.00 301 SER A CA 1
ATOM 2369 C C . SER A 1 301 ? 8.286 1.499 -26.723 1.00 98.00 301 SER A C 1
ATOM 2371 O O . SER A 1 301 ? 7.315 1.961 -27.318 1.00 98.00 301 SER A O 1
ATOM 2373 N N . LEU A 1 302 ? 8.173 0.830 -25.573 1.00 97.88 302 LEU A N 1
ATOM 2374 C CA . LEU A 1 302 ? 6.901 0.562 -24.908 1.00 97.88 302 LEU A CA 1
ATOM 2375 C C . LEU A 1 302 ? 6.354 1.790 -24.175 1.00 97.88 302 LEU A C 1
ATOM 2377 O O . LEU A 1 302 ? 5.142 1.924 -24.035 1.00 97.88 302 LEU A O 1
ATOM 2381 N N . SER A 1 303 ? 7.227 2.676 -23.693 1.00 95.25 303 SER A N 1
ATOM 2382 C CA . SER A 1 303 ? 6.826 3.845 -22.909 1.00 95.25 303 SER A CA 1
ATOM 2383 C C . SER A 1 303 ? 7.764 5.045 -23.130 1.00 95.25 303 SER A C 1
ATOM 2385 O O . SER A 1 303 ? 8.445 5.467 -22.186 1.00 95.25 303 SER A O 1
ATOM 2387 N N . PRO A 1 304 ? 7.788 5.615 -24.350 1.00 93.06 304 PRO A N 1
ATOM 2388 C CA . PRO A 1 304 ? 8.813 6.572 -24.769 1.00 93.06 304 PRO A CA 1
ATOM 2389 C C . PRO A 1 304 ? 8.774 7.905 -24.023 1.00 93.06 304 PRO A C 1
ATOM 2391 O O . PRO A 1 304 ? 9.836 8.489 -23.842 1.00 93.06 304 PRO A O 1
ATOM 2394 N N . ASP A 1 305 ? 7.585 8.328 -23.577 1.00 92.62 305 ASP A N 1
ATOM 2395 C CA . ASP A 1 305 ? 7.331 9.681 -23.057 1.00 92.62 305 ASP A CA 1
ATOM 2396 C C . ASP A 1 305 ? 7.012 9.708 -21.549 1.00 92.62 305 ASP A C 1
ATOM 2398 O O . ASP A 1 305 ? 6.549 10.717 -21.027 1.00 92.62 305 ASP A O 1
ATOM 2402 N N . ILE A 1 306 ? 7.155 8.577 -20.845 1.00 92.69 306 ILE A N 1
ATOM 2403 C CA . ILE A 1 306 ? 6.803 8.463 -19.412 1.00 92.69 306 ILE A CA 1
ATOM 2404 C C . ILE A 1 306 ? 7.969 7.914 -18.588 1.00 92.69 306 ILE A C 1
ATOM 2406 O O . ILE A 1 306 ? 8.211 8.373 -17.473 1.00 92.69 306 ILE A O 1
ATOM 2410 N N . CYS A 1 307 ? 8.687 6.914 -19.106 1.00 93.00 307 CYS A N 1
ATOM 2411 C CA . CYS A 1 307 ? 9.680 6.181 -18.328 1.00 93.00 307 CYS A CA 1
ATOM 2412 C C . CYS A 1 307 ? 11.071 6.823 -18.449 1.00 93.00 307 CYS A C 1
ATOM 2414 O O . CYS A 1 307 ? 11.918 6.356 -19.214 1.00 93.00 307 CYS A O 1
ATOM 2416 N N . ALA A 1 308 ? 11.325 7.868 -17.658 1.00 94.19 308 ALA A N 1
ATOM 2417 C CA . ALA A 1 308 ? 12.633 8.526 -17.613 1.00 94.19 308 ALA A CA 1
ATOM 2418 C C . ALA A 1 308 ? 13.774 7.555 -17.247 1.00 94.19 308 ALA A C 1
ATOM 2420 O O . ALA A 1 308 ? 14.815 7.564 -17.898 1.00 94.19 308 ALA A O 1
ATOM 2421 N N . GLU A 1 309 ? 13.539 6.650 -16.289 1.00 92.38 309 GLU A N 1
ATOM 2422 C CA . GLU A 1 309 ? 14.480 5.583 -15.904 1.00 92.38 309 GLU A CA 1
ATOM 2423 C C . GLU A 1 309 ? 14.817 4.655 -17.093 1.00 92.38 309 GLU A C 1
ATOM 2425 O O . GLU A 1 309 ? 15.959 4.224 -17.252 1.00 92.38 309 GLU A O 1
ATOM 2430 N N . CYS A 1 310 ? 13.857 4.383 -17.987 1.00 95.81 310 CYS A N 1
ATOM 2431 C CA . CYS A 1 310 ? 14.093 3.573 -19.186 1.00 95.81 310 CYS A CA 1
ATOM 2432 C C . CYS A 1 310 ? 15.047 4.286 -20.162 1.00 95.81 310 CYS A C 1
ATOM 2434 O O . CYS A 1 310 ? 15.947 3.657 -20.725 1.00 95.81 310 CYS A O 1
ATOM 2436 N N . GLN A 1 311 ? 14.876 5.600 -20.345 1.00 97.38 311 GLN A N 1
ATOM 2437 C CA . GLN A 1 311 ? 15.766 6.430 -21.166 1.00 97.38 311 GLN A CA 1
ATOM 2438 C C . GLN A 1 311 ? 17.161 6.548 -20.543 1.00 97.38 311 GLN A C 1
ATOM 2440 O O . GLN A 1 311 ? 18.172 6.453 -21.245 1.00 97.38 311 GLN A O 1
ATOM 2445 N N . GLU A 1 312 ? 17.229 6.726 -19.221 1.00 96.12 312 GLU A N 1
ATOM 2446 C CA . GLU A 1 312 ? 18.489 6.772 -18.490 1.00 96.12 312 GLU A CA 1
ATOM 2447 C C . GLU A 1 312 ? 19.276 5.470 -18.681 1.00 96.12 312 GLU A C 1
ATOM 2449 O O . GLU A 1 312 ? 20.449 5.487 -19.066 1.00 96.12 312 GLU A O 1
ATOM 2454 N N . LEU A 1 313 ? 18.612 4.331 -18.501 1.00 96.31 313 LEU A N 1
ATOM 2455 C CA . LEU A 1 313 ? 19.239 3.029 -18.653 1.00 96.31 313 LEU A CA 1
ATOM 2456 C C . LEU A 1 313 ? 19.694 2.754 -20.090 1.00 96.31 313 LEU A C 1
ATOM 2458 O O . LEU A 1 313 ? 20.790 2.228 -20.292 1.00 96.31 313 LEU A O 1
ATOM 2462 N N . LEU A 1 314 ? 18.900 3.135 -21.097 1.00 98.25 314 LEU A N 1
ATOM 2463 C CA . LEU A 1 314 ? 19.326 3.060 -22.496 1.00 98.25 314 LEU A CA 1
ATOM 2464 C C . LEU A 1 314 ? 20.621 3.854 -22.713 1.00 98.25 314 LEU A C 1
ATOM 2466 O O . LEU A 1 314 ? 21.556 3.355 -23.344 1.00 98.25 314 LEU A O 1
ATOM 2470 N N . GLY A 1 315 ? 20.704 5.060 -22.148 1.00 97.69 315 GLY A N 1
ATOM 2471 C CA . GLY A 1 315 ? 21.921 5.862 -22.175 1.00 97.69 315 GLY A CA 1
ATOM 2472 C C . GLY A 1 315 ? 23.114 5.145 -21.537 1.00 97.69 315 GLY A C 1
ATOM 2473 O O . GLY A 1 315 ? 24.190 5.102 -22.137 1.00 97.69 315 GLY A O 1
ATOM 2474 N N . ASP A 1 316 ? 22.924 4.507 -20.381 1.00 96.94 316 ASP A N 1
ATOM 2475 C CA . ASP A 1 316 ? 23.981 3.766 -19.679 1.00 96.94 316 ASP A CA 1
ATOM 2476 C C . ASP A 1 316 ? 24.507 2.578 -20.490 1.00 96.94 316 ASP A C 1
ATOM 2478 O O . ASP A 1 316 ? 25.726 2.390 -20.600 1.00 96.94 316 ASP A O 1
ATOM 2482 N N . VAL A 1 317 ? 23.613 1.808 -21.117 1.00 97.62 317 VAL A N 1
ATOM 2483 C CA . VAL A 1 317 ? 24.005 0.715 -22.019 1.00 97.62 317 VAL A CA 1
ATOM 2484 C C . VAL A 1 317 ? 24.797 1.261 -23.211 1.00 97.62 317 VAL A C 1
ATOM 2486 O O . VAL A 1 317 ? 25.865 0.744 -23.552 1.00 97.62 317 VAL A O 1
ATOM 2489 N N . LEU A 1 318 ? 24.314 2.338 -23.837 1.00 97.88 318 LEU A N 1
ATOM 2490 C CA . LEU A 1 318 ? 24.978 2.966 -24.982 1.00 97.88 318 LEU A CA 1
ATOM 2491 C C . LEU A 1 318 ? 26.366 3.508 -24.612 1.00 97.88 318 LEU A C 1
ATOM 2493 O O . LEU A 1 318 ? 27.299 3.393 -25.410 1.00 97.88 318 LEU A O 1
ATOM 2497 N N . MET A 1 319 ? 26.543 4.032 -23.396 1.00 96.19 319 MET A N 1
ATOM 2498 C CA . MET A 1 319 ? 27.854 4.442 -22.888 1.00 96.19 319 MET A CA 1
ATOM 2499 C C . MET A 1 319 ? 28.820 3.261 -22.764 1.00 96.19 319 MET A C 1
ATOM 2501 O O . MET A 1 319 ? 29.982 3.396 -23.156 1.00 96.19 319 MET A O 1
ATOM 2505 N N . LYS A 1 320 ? 28.361 2.093 -22.290 1.00 94.75 320 LYS A N 1
ATOM 2506 C CA . LYS A 1 320 ? 29.183 0.865 -22.235 1.00 94.75 320 LYS A CA 1
ATOM 2507 C C . LYS A 1 320 ? 29.609 0.384 -23.621 1.00 94.75 320 LYS A C 1
ATOM 2509 O O . LYS A 1 320 ? 30.722 -0.106 -23.773 1.00 94.75 320 LYS A O 1
ATOM 2514 N N . LEU A 1 321 ? 28.770 0.604 -24.631 1.00 95.88 321 LEU A N 1
ATOM 2515 C CA . LEU A 1 321 ? 29.065 0.326 -26.041 1.00 95.88 321 LEU A CA 1
ATOM 2516 C C . LEU A 1 321 ? 29.861 1.443 -26.740 1.00 95.88 321 LEU A C 1
ATOM 2518 O O . LEU A 1 321 ? 30.043 1.399 -27.955 1.00 95.88 321 LEU A O 1
ATOM 2522 N N . ASN A 1 322 ? 30.321 2.463 -26.006 1.00 95.94 322 ASN A N 1
ATOM 2523 C CA . ASN A 1 322 ? 31.036 3.628 -26.538 1.00 95.94 322 ASN A CA 1
ATOM 2524 C C . ASN A 1 322 ? 30.232 4.452 -27.579 1.00 95.94 322 ASN A C 1
ATOM 2526 O O . ASN A 1 322 ? 30.801 5.222 -28.355 1.00 95.94 322 ASN A O 1
ATOM 2530 N N . ARG A 1 323 ? 28.895 4.356 -27.570 1.00 97.38 323 ARG A N 1
ATOM 2531 C CA . ARG A 1 323 ? 27.956 5.087 -28.447 1.00 97.38 323 ARG A CA 1
ATOM 2532 C C . ARG A 1 323 ? 27.527 6.418 -27.819 1.00 97.38 323 ARG A C 1
ATOM 2534 O O . ARG A 1 323 ? 26.355 6.672 -27.552 1.00 97.38 323 ARG A O 1
ATOM 2541 N N . LYS A 1 324 ? 28.503 7.294 -27.568 1.00 96.81 324 LYS A N 1
ATOM 2542 C CA . LYS A 1 324 ? 28.339 8.501 -26.727 1.00 96.81 324 LYS A CA 1
ATOM 2543 C C . LYS A 1 324 ? 27.271 9.490 -27.204 1.00 96.81 324 LYS A C 1
ATOM 2545 O O . LYS A 1 324 ? 26.601 10.108 -26.382 1.00 96.81 324 LYS A O 1
ATOM 2550 N N . GLN A 1 325 ? 27.136 9.692 -28.516 1.00 97.06 325 GLN A N 1
ATOM 2551 C CA . GLN A 1 325 ? 26.157 10.645 -29.057 1.00 97.06 325 GLN A CA 1
ATOM 2552 C C . GLN A 1 325 ? 24.723 10.170 -28.813 1.00 97.06 325 GLN A C 1
ATOM 2554 O O . GLN A 1 325 ? 23.884 10.950 -28.370 1.00 97.06 325 GLN A O 1
ATOM 2559 N N . GLU A 1 326 ? 24.474 8.883 -29.039 1.00 97.88 326 GLU A N 1
ATOM 2560 C CA . GLU A 1 326 ? 23.170 8.260 -28.819 1.00 97.88 326 GLU A CA 1
ATOM 2561 C C . GLU A 1 326 ? 22.840 8.191 -27.329 1.00 97.88 326 GLU A C 1
ATOM 2563 O O . GLU A 1 326 ? 21.725 8.521 -26.936 1.00 97.88 326 GLU A O 1
ATOM 2568 N N . ALA A 1 327 ? 23.831 7.880 -26.485 1.00 98.06 327 ALA A N 1
ATOM 2569 C CA . ALA A 1 327 ? 23.658 7.917 -25.038 1.00 98.06 327 ALA A CA 1
ATOM 2570 C C . ALA A 1 327 ? 23.221 9.303 -24.543 1.00 98.06 327 ALA A C 1
ATOM 2572 O O . ALA A 1 327 ? 22.259 9.433 -23.792 1.00 98.06 327 ALA A O 1
ATOM 2573 N N . ARG A 1 328 ? 23.881 10.367 -25.023 1.00 97.94 328 ARG A N 1
ATOM 2574 C CA . ARG A 1 328 ? 23.502 11.748 -24.691 1.00 97.94 328 ARG A CA 1
ATOM 2575 C C . ARG A 1 328 ? 22.108 12.118 -25.188 1.00 97.94 328 ARG A C 1
ATOM 2577 O O . ARG A 1 328 ? 21.456 12.930 -24.540 1.00 97.94 328 ARG A O 1
ATOM 2584 N N . ALA A 1 329 ? 21.659 11.573 -26.317 1.00 97.81 329 ALA A N 1
ATOM 2585 C CA . ALA A 1 329 ? 20.290 11.772 -26.784 1.00 97.81 329 ALA A CA 1
ATOM 2586 C C . ALA A 1 329 ? 19.281 11.098 -25.839 1.00 97.81 329 ALA A C 1
ATOM 2588 O O . ALA A 1 329 ? 18.343 11.761 -25.405 1.00 97.81 329 ALA A O 1
ATOM 2589 N N . ALA A 1 330 ? 19.532 9.847 -25.440 1.00 97.81 330 ALA A N 1
ATOM 2590 C CA . ALA A 1 330 ? 18.696 9.127 -24.477 1.00 97.81 330 ALA A CA 1
ATOM 2591 C C . ALA A 1 330 ? 18.607 9.872 -23.130 1.00 97.81 330 ALA A C 1
ATOM 2593 O O . ALA A 1 330 ? 17.512 10.167 -22.661 1.00 97.81 330 ALA A O 1
ATOM 2594 N N . TYR A 1 331 ? 19.738 10.316 -22.569 1.00 98.31 331 TYR A N 1
ATOM 2595 C CA . TYR A 1 331 ? 19.740 11.110 -21.332 1.00 98.31 331 TYR A CA 1
ATOM 2596 C C . TYR A 1 331 ? 18.975 12.437 -21.453 1.00 98.31 331 TYR A C 1
ATOM 2598 O O . TYR A 1 331 ? 18.341 12.876 -20.496 1.00 98.31 331 TYR A O 1
ATOM 2606 N N . LYS A 1 332 ? 19.020 13.109 -22.613 1.00 97.94 332 LYS A N 1
ATOM 2607 C CA . LYS A 1 332 ? 18.228 14.331 -22.832 1.00 97.94 332 LYS A CA 1
ATOM 2608 C C . LYS A 1 332 ? 16.734 14.034 -22.846 1.00 97.94 332 LYS A C 1
ATOM 2610 O O . LYS A 1 332 ? 15.994 14.782 -22.218 1.00 97.94 332 LYS A O 1
ATOM 2615 N N . ASN A 1 333 ? 16.318 12.970 -23.529 1.00 97.12 333 ASN A N 1
ATOM 2616 C CA . ASN A 1 333 ? 14.915 12.564 -23.586 1.00 97.12 333 ASN A CA 1
ATOM 2617 C C . ASN A 1 333 ? 14.400 12.222 -22.183 1.00 97.12 333 ASN A C 1
ATOM 2619 O O . ASN A 1 333 ? 13.444 12.838 -21.729 1.0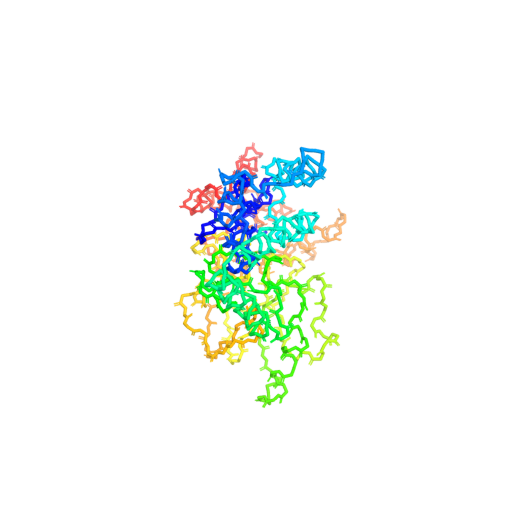0 97.12 333 ASN A O 1
ATOM 2623 N N . GLY A 1 334 ? 15.124 11.378 -21.437 1.00 96.38 334 GLY A N 1
ATOM 2624 C CA . GLY A 1 334 ? 14.756 11.046 -20.057 1.00 96.38 334 GLY A CA 1
ATOM 2625 C C . GLY A 1 334 ? 14.668 12.270 -19.143 1.00 96.38 334 GLY A C 1
ATOM 2626 O O . GLY A 1 334 ? 13.776 12.353 -18.304 1.00 96.38 334 GLY A O 1
ATOM 2627 N N . LEU A 1 335 ? 15.551 13.264 -19.324 1.00 97.25 335 LEU A N 1
ATOM 2628 C CA . LEU A 1 335 ? 15.494 14.502 -18.541 1.00 97.25 335 LEU A CA 1
ATOM 2629 C C . LEU A 1 335 ? 14.249 15.332 -18.873 1.00 97.25 335 LEU A C 1
ATOM 2631 O O . LEU A 1 335 ? 13.655 15.903 -17.961 1.00 97.25 335 LEU A O 1
ATOM 2635 N N . VAL A 1 336 ? 13.860 15.400 -20.149 1.00 96.75 336 VAL A N 1
ATOM 2636 C CA . VAL A 1 336 ? 12.623 16.069 -20.575 1.00 96.75 336 VAL A CA 1
ATOM 2637 C C . VAL A 1 336 ? 11.414 15.390 -19.933 1.00 96.75 336 VAL A C 1
ATOM 2639 O O . VAL A 1 336 ? 10.604 16.082 -19.316 1.00 96.75 336 VAL A O 1
ATOM 2642 N N . ASP A 1 337 ? 11.339 14.060 -19.989 1.00 93.69 337 ASP A N 1
ATOM 2643 C CA . ASP A 1 337 ? 10.221 13.288 -19.431 1.00 93.69 337 ASP A CA 1
ATOM 2644 C C . ASP A 1 337 ? 10.118 13.467 -17.909 1.00 93.69 337 ASP A C 1
ATOM 2646 O O . ASP A 1 337 ? 9.056 13.813 -17.382 1.00 93.69 337 ASP A O 1
ATOM 2650 N N . ALA A 1 338 ? 11.244 13.328 -17.197 1.00 94.50 338 ALA A N 1
ATOM 2651 C CA . ALA A 1 338 ? 11.303 13.491 -15.746 1.00 94.50 338 ALA A CA 1
ATOM 2652 C C . ALA A 1 338 ? 10.924 14.911 -15.296 1.00 94.50 338 ALA A C 1
ATOM 2654 O O . ALA A 1 338 ? 10.324 15.095 -14.240 1.00 94.50 338 ALA A O 1
ATOM 2655 N N . GLN A 1 339 ? 11.265 15.932 -16.090 1.00 95.75 339 GLN A N 1
ATOM 2656 C CA . GLN A 1 339 ? 10.900 17.323 -15.806 1.00 95.75 339 GLN A CA 1
ATOM 2657 C C . GLN A 1 339 ? 9.439 17.642 -16.144 1.00 95.75 339 GLN A C 1
ATOM 2659 O O . GLN A 1 339 ? 8.863 18.546 -15.535 1.00 95.75 339 GLN A O 1
ATOM 2664 N N . ALA A 1 340 ? 8.849 16.930 -17.105 1.00 95.00 340 ALA A N 1
ATOM 2665 C CA . ALA A 1 340 ? 7.485 17.159 -17.563 1.00 95.00 340 ALA A CA 1
ATOM 2666 C C . ALA A 1 340 ? 6.433 16.476 -16.675 1.00 95.00 340 ALA A C 1
ATOM 2668 O O . ALA A 1 340 ? 5.360 17.040 -16.450 1.00 95.00 340 ALA A O 1
ATOM 2669 N N . ILE A 1 341 ? 6.722 15.276 -16.164 1.00 93.25 341 ILE A N 1
ATOM 2670 C CA . ILE A 1 341 ? 5.729 14.425 -15.498 1.00 93.25 341 ILE A CA 1
ATOM 2671 C C . ILE A 1 341 ? 6.017 14.355 -14.001 1.00 93.25 341 ILE A C 1
ATOM 2673 O O . ILE A 1 341 ? 6.893 13.621 -13.565 1.00 93.25 341 ILE A O 1
ATOM 2677 N N . TYR A 1 342 ? 5.245 15.084 -13.192 1.00 92.50 342 TYR A N 1
ATOM 2678 C CA . TYR A 1 342 ? 5.373 15.077 -11.725 1.00 92.50 342 TYR A CA 1
ATOM 2679 C C . TYR A 1 342 ? 6.835 15.198 -11.241 1.00 92.50 342 TYR A C 1
ATOM 2681 O O . TYR A 1 342 ? 7.314 14.325 -10.506 1.00 92.50 342 TYR A O 1
ATOM 2689 N N . PRO A 1 343 ? 7.568 16.247 -11.664 1.00 92.56 343 PRO A N 1
ATOM 2690 C CA . PRO A 1 343 ? 9.007 16.374 -11.426 1.00 92.56 343 PRO A CA 1
ATOM 2691 C C . PRO A 1 343 ? 9.381 16.285 -9.950 1.00 92.56 343 PRO A C 1
ATOM 2693 O O . PRO A 1 343 ? 10.440 15.770 -9.604 1.00 92.56 343 PRO A O 1
ATOM 2696 N N . GLU A 1 344 ? 8.485 16.709 -9.058 1.00 89.56 344 GLU A N 1
ATOM 2697 C CA . GLU A 1 344 ? 8.678 16.596 -7.624 1.00 89.56 344 GLU A CA 1
ATOM 2698 C C . GLU A 1 344 ? 8.850 15.134 -7.163 1.00 89.56 344 GLU A C 1
ATOM 2700 O O . GLU A 1 344 ? 9.579 14.867 -6.214 1.00 89.56 344 GLU A O 1
ATOM 2705 N N . PHE A 1 345 ? 8.270 14.140 -7.831 1.00 88.94 345 PHE A N 1
ATOM 2706 C CA . PHE A 1 345 ? 8.471 12.727 -7.477 1.00 88.94 345 PHE A CA 1
ATOM 2707 C C . PHE A 1 345 ? 9.694 12.088 -8.162 1.00 88.94 345 PHE A C 1
ATOM 2709 O O . PHE A 1 345 ? 10.017 10.936 -7.869 1.00 88.94 345 PHE A O 1
ATOM 2716 N N . GLN A 1 346 ? 10.409 12.848 -9.000 1.00 91.12 346 GLN A N 1
ATOM 2717 C CA . GLN A 1 346 ? 11.533 12.385 -9.821 1.00 91.12 346 GLN A CA 1
ATOM 2718 C C . GLN A 1 346 ? 12.843 13.163 -9.575 1.00 91.12 346 GLN A C 1
ATOM 2720 O O . GLN A 1 346 ? 13.781 13.065 -10.360 1.00 91.12 346 GLN A O 1
ATOM 2725 N N . ASP A 1 347 ? 12.964 13.918 -8.474 1.00 89.69 347 ASP A N 1
ATOM 2726 C CA . ASP A 1 347 ? 14.148 14.749 -8.177 1.00 89.69 347 ASP A CA 1
ATOM 2727 C C . ASP A 1 347 ? 15.498 14.013 -8.297 1.00 89.69 347 ASP A C 1
ATOM 2729 O O . ASP A 1 347 ? 16.471 14.599 -8.770 1.00 89.69 347 ASP A O 1
ATOM 2733 N N . SER A 1 348 ? 15.604 12.759 -7.835 1.00 87.75 348 SER A N 1
ATOM 2734 C CA . SER A 1 348 ? 16.884 12.033 -7.914 1.00 87.75 348 SER A CA 1
ATOM 2735 C C . SER A 1 348 ? 17.207 11.611 -9.342 1.00 87.75 348 SER A C 1
ATOM 2737 O O . SER A 1 348 ? 18.372 11.658 -9.726 1.00 87.75 348 SER A O 1
ATOM 2739 N N . GLU A 1 349 ? 16.186 11.237 -10.111 1.00 91.31 349 GLU A N 1
ATOM 2740 C CA . GLU A 1 349 ? 16.306 10.885 -11.526 1.00 91.31 349 GLU A CA 1
ATOM 2741 C C . GLU A 1 349 ? 16.772 12.106 -12.331 1.00 91.31 349 GLU A C 1
ATOM 2743 O O . GLU A 1 349 ? 17.785 12.069 -13.028 1.00 91.31 349 GLU A O 1
ATOM 2748 N N . ILE A 1 350 ? 16.122 13.255 -12.112 1.00 94.88 350 ILE A N 1
ATOM 2749 C CA . ILE A 1 350 ? 16.488 14.544 -12.716 1.00 94.88 350 ILE A CA 1
ATOM 2750 C C . ILE A 1 350 ? 17.950 14.904 -12.411 1.00 94.88 350 ILE A C 1
ATOM 2752 O O . ILE A 1 350 ? 18.688 15.330 -13.304 1.00 94.88 350 ILE A O 1
ATOM 2756 N N . GLU A 1 351 ? 18.388 14.767 -11.157 1.00 94.12 351 GLU A N 1
ATOM 2757 C CA . GLU A 1 351 ? 19.769 15.080 -10.779 1.00 94.12 351 GLU A CA 1
ATOM 2758 C C . GLU A 1 351 ? 20.782 14.077 -11.350 1.00 94.12 351 GLU A C 1
ATOM 2760 O O . GLU A 1 351 ? 21.865 14.498 -11.777 1.00 94.12 351 GLU A O 1
ATOM 2765 N N . SER A 1 352 ? 20.429 12.790 -11.432 1.00 94.25 352 SER A N 1
ATOM 2766 C CA . SER A 1 352 ? 21.253 11.759 -12.072 1.00 94.25 352 SER A CA 1
ATOM 2767 C C . SER A 1 352 ? 21.470 12.064 -13.556 1.00 94.25 352 SER A C 1
ATOM 2769 O O . SER A 1 352 ? 22.613 12.214 -14.004 1.00 94.25 352 SER A O 1
ATOM 2771 N N . LEU A 1 353 ? 20.388 12.314 -14.297 1.00 96.50 353 LEU A N 1
ATOM 2772 C CA . LEU A 1 353 ? 20.413 12.652 -15.722 1.00 96.50 353 LEU A CA 1
ATOM 2773 C C . LEU A 1 353 ? 21.212 13.932 -16.010 1.00 96.50 353 LEU A C 1
ATOM 2775 O O . LEU A 1 353 ? 22.060 13.958 -16.908 1.00 96.50 353 LEU A O 1
ATOM 2779 N N . LYS A 1 354 ? 21.036 14.990 -15.204 1.00 97.19 354 LYS A N 1
ATOM 2780 C CA . LYS A 1 354 ? 21.879 16.201 -15.282 1.00 97.19 354 LYS A CA 1
ATOM 2781 C C . LYS A 1 354 ? 23.351 15.905 -14.997 1.00 97.19 354 LYS A C 1
ATOM 2783 O O . LYS A 1 354 ? 24.232 16.573 -15.538 1.00 97.19 354 LYS A O 1
ATOM 2788 N N . GLY A 1 355 ? 23.642 14.977 -14.088 1.00 96.50 355 GLY A N 1
ATOM 2789 C CA . GLY A 1 355 ? 24.996 14.503 -13.808 1.00 96.50 355 GLY A CA 1
ATOM 2790 C C . GLY A 1 355 ? 25.621 13.830 -15.030 1.00 96.50 355 GLY A C 1
ATOM 2791 O O . GLY A 1 355 ? 26.708 14.225 -15.449 1.00 96.50 355 GLY A O 1
ATOM 2792 N N . LYS A 1 356 ? 24.900 12.887 -15.642 1.00 96.19 356 LYS A N 1
ATOM 2793 C CA . LYS A 1 356 ? 25.340 12.128 -16.823 1.00 96.19 356 LYS A CA 1
ATOM 2794 C C . LYS A 1 356 ? 25.538 13.011 -18.057 1.00 96.19 356 LYS A C 1
ATOM 2796 O O . LYS A 1 356 ? 26.503 12.824 -18.787 1.00 96.19 356 LYS A O 1
ATOM 2801 N N . LEU A 1 357 ? 24.706 14.036 -18.255 1.00 96.38 357 LEU A N 1
ATOM 2802 C CA . LEU A 1 357 ? 24.846 14.992 -19.366 1.00 96.38 357 LEU A CA 1
ATOM 2803 C C . LEU A 1 357 ? 26.047 15.943 -19.248 1.00 96.38 357 LEU A C 1
ATOM 2805 O O . LEU A 1 357 ? 26.437 16.552 -20.246 1.00 96.38 357 LEU A O 1
ATOM 2809 N N . ARG A 1 358 ? 26.614 16.101 -18.045 1.00 93.38 358 ARG A N 1
ATOM 2810 C CA . ARG A 1 358 ? 27.815 16.921 -17.808 1.00 93.38 358 ARG A CA 1
ATOM 2811 C C . ARG A 1 358 ? 29.121 16.173 -18.094 1.00 93.38 358 ARG A C 1
ATOM 2813 O O . ARG A 1 358 ? 30.156 16.827 -18.207 1.00 93.38 358 ARG A O 1
ATOM 2820 N N . GLN A 1 359 ? 29.069 14.844 -18.190 1.00 79.50 359 GLN A N 1
ATOM 2821 C CA . GLN A 1 359 ? 30.193 13.965 -18.530 1.00 79.50 359 GLN A CA 1
ATOM 2822 C C . GLN A 1 359 ? 30.256 13.757 -20.051 1.00 79.50 359 GLN A C 1
ATOM 2824 O O . GLN A 1 359 ? 31.376 13.655 -20.596 1.00 79.50 359 GLN A O 1
#

Secondary structure (DSSP, 8-state):
--S--SS--EEETTEEESS--TTHHHHHHHHHS-HHHHHIIIIIHHHHHHTT-PPPHHHHHHHHHHHHHHHHHHHT-S----GGGGGGGHHHHHHHHHHHHHHHHTT-HHHHHHHHHHHHHHHHHHHHHTT--TT---GGGT-GGGGGGTB-GGGT-SSTTHHHHHHHHHHTT--S-EE--GGGGTS-GGGGT--PEE---SSSS-----SEEEEEEEEETTTTSHHHH-SGGG-TTHHHHTS--SEEETTTEEEEEEEEE-HHHHHHHHHHHHHHHHHSSSS--HHHHHHHHHHHHHHHHHSTTT-HHHHHHHHHHHHHTT-HHHHHHHHHHHHHHHHHS-GGGGHHHHHHHHHHHT-

Foldseek 3Di:
DLFDQPFQWFFAQLDIGSWAALCLQVRCCQFQDEPLLVCLQVPLLVVCVVVVVHDPPVVVCVLCVQLVVQSNVVSPDRPRAANVSNPSNVVSSVVSSVSSLVSQLVPDVVSVVVSVVSVVSNVVLVVVLPPQSLLATYVVQPGSLRSLSGGDHSSNDAPPLLLLQLVVCVVVVNQEEEEEHPNCVPDPSVVNVRNYQYFQYLDDAFGQHDQKDAAKYKHFSNLLGCSRQHDDPSRLCVVVVPDDAPDDGSSTIGIHHGMDGSLQSNLVSLLSQLCCLCPVDPHHDPVSLVSSLVSLVSSCVSPVQARLSSLQSNLVSCVVVVVNVSSLVSLVSSLNSCVPPPVVRHVVSNVVSVVSNVD

=== Feature glossary ===
The record interleaves many kinds of information about one protein. Here is each kind framed as the question it answers.

Q: What does the local fold look like, residue by residue?
A: A 3Di character summarizes, for each residue, the relative orientation of the Cα frame of its nearest spatial neighbor. Because it encodes fold topology rather than chemistry, 3Di alignments detect remote structural similarity that sequence alignment misses.

Q: Which residues are in helices, strands, or loops?
A: Secondary structure is the local, repeating backbone conformation. DSSP classifies it into eight states by reading the hydrogen-bond network: three helix types (H, G, I), two β types (E, B), two non-regular types (T, S), and unstructured coil (-).

Q: How big and how compact is the whole molecule?
A: Three whole-structure scalars: the radius of gyration (RMS distance of Cα from centroid, in Å), the count of Cα–Cα contacts (pairs closer than 8 Å and separated by more than four residues in sequence — i.e. tertiary, not local, contacts), and the bounding-box dimensions. Together they distinguish compact globular folds from extended fibres or disordered chains.

Q: How confident is the AlphaFold model at each residue?
A: For AlphaFold models, the B-factor field carries pLDDT — the model's own estimate of local accuracy on a 0–100 scale. Regions with pLDDT<50 should be treated as essentially unmodeled; they often correspond to intrinsically disordered segments.

Q: What family and function is it annotated with?
A: Functional annotations link the protein to curated databases. InterPro entries identify conserved domains and families by matching the sequence against member-database signatures (Pfam, PROSITE, CDD, …). Gene Ontology (GO) terms describe molecular function, biological process, and cellular component in a controlled vocabulary. CATH places the structure in a hierarchical fold classification (Class/Architecture/Topology/Homologous-superfamily). The organism is the source species.

Q: What known structures does this most resemble?
A: Nearest PDB neighbors are the top structural matches found by Foldseek when searching this structure against the entire Protein Data Bank. Each hit reports a TM-score (0 to 1; >0.5 almost always implies the same fold) and an E-value. These are *structural* homologs — they may share no detectable sequence similarity.

Q: Which residues are buried vs exposed?
A: Solvent-accessible surface area (SASA) is the area in Å² traced out by the centre of a 1.4 Å probe sphere (a water molecule) rolled over the protein's van der Waals surface (Shrake–Rupley / Lee–Richards construction). Buried residues have near-zero SASA; fully exposed residues can exceed 200 Å². The total SASA scales roughly with the number of surface residues.

Q: What are the backbone torsion angles?
A: φ (phi) and ψ (psi) are the two rotatable backbone dihedrals per residue: φ is the C(i-1)–N–Cα–C torsion, ψ is the N–Cα–C–N(i+1) torsion, both in degrees on (−180°, 180°]. α-helical residues cluster near (−60°, −45°); β-strand residues near (−120°, +130°). A Ramachandran plot is simply a scatter of (φ, ψ) for every residue.

Q: Are the domains correctly placed relative to each other?
A: Predicted aligned error is AlphaFold's pairwise confidence. Unlike pLDDT (per-residue), PAE is per-residue-pair and captures whether two parts of the structure are correctly placed relative to each other. Units are ångströms of expected positional error.

Q: What if only a Cα trace is available?
A: P-SEA three-state annotation labels each residue as helix, strand, or coil based purely on the geometry of the Cα trace. It serves as a fallback when the full backbone (and thus DSSP) is unavailable.

Q: What is the amino-acid chain?
A: This is the polypeptide sequence — one letter per residue, N-terminus first. Length ranges from a few dozen residues for small domains to over a thousand for large multi-domain proteins.

Q: What do the rendered images show?
A: The six renders are orthographic views along the three Cartesian axes in both directions. Representation (cartoon, sticks, or surface) and color scheme (sequence-rainbow or by-chain) vary across proteins so the training set covers all the common visualization conventions.

Q: What do the diagnostic plots show?
A: Plot images: a contact map (which residues are close in 3D, as an N×N binary image), a Ramachandran scatter (backbone torsion angles, revealing secondary-structure composition at a glance), and — for AlphaFold structures — a PAE heatmap (pairwise prediction confidence).

Q: How mobile is each atom in the crystal?
A: B-factor (Debye–Waller factor) reflects atomic displacement in the crystal lattice. It is an experimental observable (units Å²), not a prediction; low values mean the atom is pinned down, high values mean it moves or is heterogeneous across the crystal.

Q: Where is each backbone atom in 3D?
A: The mmCIF table is the protein's shape written out atom by atom. For each backbone N, Cα, C, and carbonyl O, it records an (x, y, z) coordinate triple in Å plus the residue type, chain letter, and residue number.